Protein AF-A0A1E3XG61-F1 (afdb_monomer)

Secondary structure (DSSP, 8-state):
-HHHHHHHHHHSHHHHHHHTTSHHHHHHHHIIIIIIIHHHHHHHHHHHHHHHHTS----HHHHHHHHHHHHHHHHHHHHHHHHHHHHHHHHHHTT--HHHHHHHHHHHHHHHHHHHHHHHHHHHHHHHHHHHHHHH---HHHHTTHHHHHHHHHHHHHHHHHHHHHHHHHHHHHHHT----------------

Nearest PDB structures (foldseek):
  3zx6-assembly1_B  TM=2.237E-01  e=8.162E+00  Archaeoglobus fulgidus DSM 4304

pLDDT: mean 78.32, std 17.86, range [31.58, 95.56]

Radius of gyration: 23.5 Å; Cα contacts (8 Å, |Δi|>4): 149; chains: 1; bounding box: 44×51×56 Å

Organism: NCBI:txid1872076

Mean predicted aligned error: 12.15 Å

Structure (mmCIF, N/CA/C/O backbone):
data_AF-A0A1E3XG61-F1
#
_entry.id   AF-A0A1E3XG61-F1
#
loop_
_atom_site.group_PDB
_atom_site.id
_atom_site.type_symbol
_atom_site.label_atom_id
_atom_site.label_alt_id
_atom_site.label_comp_id
_atom_site.label_asym_id
_atom_site.label_entity_id
_atom_site.label_seq_id
_atom_site.pdbx_PDB_ins_code
_atom_site.Cartn_x
_atom_site.Cartn_y
_atom_site.Cartn_z
_atom_site.occupancy
_atom_site.B_iso_or_equiv
_atom_site.auth_seq_id
_atom_site.auth_comp_id
_atom_site.auth_asym_id
_atom_site.auth_atom_id
_atom_site.pdbx_PDB_model_num
ATOM 1 N N . MET A 1 1 ? 4.864 7.494 6.184 1.00 59.75 1 MET A N 1
ATOM 2 C CA . MET A 1 1 ? 6.273 7.904 6.422 1.00 59.75 1 MET A CA 1
ATOM 3 C C . MET A 1 1 ? 7.156 7.601 5.213 1.00 59.75 1 MET A C 1
ATOM 5 O O . MET A 1 1 ? 7.724 8.544 4.686 1.00 59.75 1 MET A O 1
ATOM 9 N N . ILE A 1 2 ? 7.207 6.359 4.699 1.00 81.50 2 ILE A N 1
ATOM 10 C CA . ILE A 1 2 ? 7.936 6.037 3.444 1.00 81.50 2 ILE A CA 1
ATOM 11 C C . ILE A 1 2 ? 7.448 6.898 2.264 1.00 81.50 2 ILE A C 1
ATOM 13 O O . ILE A 1 2 ? 8.254 7.433 1.513 1.00 81.50 2 ILE A O 1
ATOM 17 N N . THR A 1 3 ? 6.137 7.121 2.154 1.00 85.12 3 THR A N 1
ATOM 18 C CA . THR A 1 3 ? 5.528 7.999 1.138 1.00 85.12 3 THR A CA 1
ATOM 19 C C . THR A 1 3 ? 6.040 9.432 1.177 1.00 85.12 3 THR A C 1
ATOM 21 O O . THR A 1 3 ? 6.271 10.025 0.133 1.00 85.12 3 THR A O 1
ATOM 24 N N . CYS A 1 4 ? 6.264 9.989 2.366 1.00 88.50 4 CYS A N 1
ATOM 25 C CA . CYS A 1 4 ? 6.739 11.361 2.528 1.00 88.50 4 CYS A CA 1
ATOM 26 C C . CYS A 1 4 ? 8.172 11.535 2.020 1.00 88.50 4 CYS A C 1
ATOM 28 O O . CYS A 1 4 ? 8.516 12.617 1.563 1.00 88.50 4 CYS A O 1
ATOM 30 N N . PHE A 1 5 ? 8.986 10.478 2.070 1.00 88.94 5 PHE A N 1
ATOM 31 C CA . PHE A 1 5 ? 10.299 10.465 1.430 1.00 88.94 5 PHE A CA 1
ATOM 32 C C . PHE A 1 5 ? 10.181 10.190 -0.071 1.00 88.94 5 PHE A C 1
ATOM 34 O O . PHE A 1 5 ? 10.778 10.899 -0.873 1.00 88.94 5 PHE A O 1
ATOM 41 N N . GLN A 1 6 ? 9.377 9.202 -0.468 1.00 88.81 6 GLN A N 1
ATOM 42 C CA . GLN A 1 6 ? 9.222 8.801 -1.868 1.00 88.81 6 GLN A CA 1
ATOM 43 C C . GLN A 1 6 ? 8.644 9.919 -2.755 1.00 88.81 6 GLN A C 1
ATOM 45 O O . GLN A 1 6 ? 9.063 10.044 -3.899 1.00 88.81 6 GLN A O 1
ATOM 50 N N . GLY A 1 7 ? 7.727 10.747 -2.244 1.00 88.44 7 GLY A N 1
ATOM 51 C CA . GLY A 1 7 ? 7.093 11.835 -3.002 1.00 88.44 7 GLY A CA 1
ATOM 52 C C . GLY A 1 7 ? 8.096 12.860 -3.555 1.00 88.44 7 GLY A C 1
ATOM 53 O O . GLY A 1 7 ? 8.156 13.047 -4.769 1.00 88.44 7 GLY A O 1
ATOM 54 N N . PRO A 1 8 ? 8.945 13.476 -2.709 1.00 92.00 8 PRO A N 1
ATOM 55 C CA . PRO A 1 8 ? 10.035 14.336 -3.162 1.00 92.00 8 PRO A CA 1
ATOM 56 C C . PRO A 1 8 ? 10.965 13.658 -4.173 1.00 92.00 8 PRO A C 1
ATOM 58 O O . PRO A 1 8 ? 11.300 14.276 -5.181 1.00 92.00 8 PRO A O 1
ATOM 61 N N . PHE A 1 9 ? 11.320 12.382 -3.974 1.00 90.38 9 PHE A N 1
ATOM 62 C CA . PHE A 1 9 ? 12.131 11.644 -4.952 1.00 90.38 9 PHE A CA 1
ATOM 63 C C . PHE A 1 9 ? 11.440 11.534 -6.318 1.00 90.38 9 PHE A C 1
ATOM 65 O O . PHE A 1 9 ? 12.086 11.759 -7.338 1.00 90.38 9 PHE A O 1
ATOM 72 N N . GLN A 1 10 ? 10.135 11.245 -6.354 1.00 90.19 10 GLN A N 1
ATOM 73 C CA . GLN A 1 10 ? 9.363 11.191 -7.601 1.00 90.19 10 GLN A CA 1
ATOM 74 C C . GLN A 1 10 ? 9.204 12.566 -8.268 1.00 90.19 10 GLN A C 1
ATOM 76 O O . GLN A 1 10 ? 9.086 12.645 -9.483 1.00 90.19 10 GLN A O 1
ATOM 81 N N . SER A 1 11 ? 9.250 13.659 -7.505 1.00 91.00 11 SER A N 1
ATOM 82 C CA . SER A 1 11 ? 9.149 15.018 -8.058 1.00 91.00 11 SER A CA 1
ATOM 83 C C . SER A 1 11 ? 10.408 15.488 -8.803 1.00 91.00 11 SER A C 1
ATOM 85 O O . SER A 1 11 ? 10.355 16.465 -9.551 1.00 91.00 11 SER A O 1
ATOM 87 N N . LEU A 1 12 ? 11.544 14.800 -8.629 1.00 92.88 12 LEU A N 1
ATOM 88 C CA . LEU A 1 12 ? 12.784 15.134 -9.326 1.00 92.88 12 LEU A CA 1
ATOM 89 C C . LEU A 1 12 ? 12.631 14.874 -10.826 1.00 92.88 12 LEU A C 1
ATOM 91 O O . LEU A 1 12 ? 12.340 13.757 -11.244 1.00 92.88 12 LEU A O 1
ATOM 95 N N . PHE A 1 13 ? 12.917 15.885 -11.648 1.00 91.00 13 PHE A N 1
ATOM 96 C CA . PHE A 1 13 ? 12.775 15.797 -13.105 1.00 91.00 13 PHE A CA 1
ATOM 97 C C . PHE A 1 13 ? 13.570 14.636 -13.725 1.00 91.00 13 PHE A C 1
ATOM 99 O O . PHE A 1 13 ? 13.095 13.978 -14.650 1.00 91.00 13 PHE A O 1
ATOM 106 N N . SER A 1 14 ? 14.770 14.362 -13.204 1.00 91.12 14 SER A N 1
ATOM 107 C CA . SER A 1 14 ? 15.613 13.249 -13.654 1.00 91.12 14 SER A CA 1
ATOM 108 C C . SER A 1 14 ? 14.962 11.891 -13.408 1.00 91.12 14 SER A C 1
ATOM 110 O O . SER A 1 14 ? 14.988 11.039 -14.291 1.00 91.12 14 SER A O 1
ATOM 112 N N . LEU A 1 15 ? 14.354 11.703 -12.235 1.00 89.06 15 LEU A N 1
ATOM 113 C CA . LEU A 1 15 ? 13.678 10.463 -11.881 1.00 89.06 15 LEU A CA 1
ATOM 114 C C . LEU A 1 15 ? 12.361 10.339 -12.647 1.00 89.06 15 LEU A C 1
ATOM 116 O O . LEU A 1 15 ? 12.079 9.291 -13.226 1.00 89.06 15 LEU A O 1
ATOM 120 N N . GLN A 1 16 ? 11.593 11.431 -12.707 1.00 92.00 16 GLN A N 1
ATOM 121 C CA . GLN A 1 16 ? 10.280 11.460 -13.332 1.00 92.00 16 GLN A CA 1
ATOM 122 C C . GLN A 1 16 ? 10.350 11.061 -14.805 1.00 92.00 16 GLN A C 1
ATOM 124 O O . GLN A 1 16 ? 9.505 10.299 -15.245 1.00 92.00 16 GLN A O 1
ATOM 129 N N . LYS A 1 17 ? 11.395 11.433 -15.554 1.00 88.00 17 LYS A N 1
ATOM 130 C CA . LYS A 1 17 ? 11.588 10.947 -16.938 1.00 88.00 17 LYS A CA 1
ATOM 131 C C . LYS A 1 17 ? 11.515 9.424 -17.096 1.00 88.00 17 LYS A C 1
ATOM 133 O O . LYS A 1 17 ? 11.137 8.957 -18.162 1.00 88.00 17 LYS A O 1
ATOM 138 N N . VAL A 1 18 ? 11.897 8.671 -16.065 1.00 87.94 18 VAL A N 1
ATOM 139 C CA . VAL A 1 18 ? 11.952 7.203 -16.090 1.00 87.94 18 VAL A CA 1
ATOM 140 C C . VAL A 1 18 ? 10.672 6.580 -15.544 1.00 87.94 18 VAL A C 1
ATOM 142 O O . VAL A 1 18 ? 10.179 5.597 -16.084 1.00 87.94 18 VAL A O 1
ATOM 145 N N . ILE A 1 19 ? 10.141 7.132 -14.453 1.00 90.69 19 ILE A N 1
ATOM 146 C CA . ILE A 1 19 ? 9.006 6.540 -13.730 1.00 90.69 19 ILE A CA 1
ATOM 147 C C . ILE A 1 19 ? 7.647 7.105 -14.157 1.00 90.69 19 ILE A C 1
ATOM 149 O O . ILE A 1 19 ? 6.610 6.608 -13.715 1.00 90.69 19 ILE A O 1
ATOM 153 N N . HIS A 1 20 ? 7.620 8.165 -14.972 1.00 89.19 20 HIS A N 1
ATOM 154 C CA . HIS A 1 20 ? 6.367 8.751 -15.435 1.00 89.19 20 HIS A CA 1
ATOM 155 C C . HIS A 1 20 ? 5.569 7.703 -16.216 1.00 89.19 20 HIS A C 1
ATOM 157 O O . HIS A 1 20 ? 6.109 7.012 -17.073 1.00 89.19 20 HIS A O 1
ATOM 163 N N . PHE A 1 21 ? 4.275 7.590 -15.905 1.00 89.25 21 PHE A N 1
ATOM 164 C CA . PHE A 1 21 ? 3.359 6.576 -16.448 1.00 89.25 21 PHE A CA 1
ATOM 165 C C . PHE A 1 21 ? 3.678 5.113 -16.104 1.00 89.25 21 PHE A C 1
ATOM 167 O O . PHE A 1 21 ? 2.999 4.226 -16.618 1.00 89.25 21 PHE A O 1
ATOM 174 N N . SER A 1 22 ? 4.637 4.835 -15.219 1.00 93.06 22 SER A N 1
ATOM 175 C CA . SER A 1 22 ? 4.887 3.471 -14.750 1.00 93.06 22 SER A CA 1
ATOM 176 C C . SER A 1 22 ? 4.086 3.129 -13.491 1.00 93.06 22 SER A C 1
ATOM 178 O O . SER A 1 22 ? 3.592 4.000 -12.761 1.00 93.06 22 SER A O 1
ATOM 180 N N . ASP A 1 23 ? 4.001 1.834 -13.190 1.00 93.06 23 ASP A N 1
ATOM 181 C CA . ASP A 1 23 ? 3.329 1.305 -12.000 1.00 93.06 23 ASP A CA 1
ATOM 182 C C . ASP A 1 23 ? 3.935 1.803 -10.668 1.00 93.06 23 ASP A C 1
ATOM 184 O O . ASP A 1 23 ? 3.297 1.701 -9.616 1.00 93.06 23 ASP A O 1
ATOM 188 N N . TRP A 1 24 ? 5.120 2.427 -10.694 1.00 92.31 24 TRP A N 1
ATOM 189 C CA . TRP A 1 24 ? 5.779 3.006 -9.517 1.00 92.31 24 TRP A CA 1
ATOM 190 C C . TRP A 1 24 ? 4.952 4.147 -8.904 1.00 92.31 24 TRP A C 1
ATOM 192 O O . TRP A 1 24 ? 4.836 4.257 -7.678 1.00 92.31 24 TRP A O 1
ATOM 202 N N . VAL A 1 25 ? 4.332 4.983 -9.746 1.00 91.25 25 VAL A N 1
ATOM 203 C CA . VAL A 1 25 ? 3.469 6.092 -9.298 1.00 91.25 25 VAL A CA 1
ATOM 204 C C . VAL A 1 25 ? 2.197 5.545 -8.644 1.00 91.25 25 VAL A C 1
ATOM 206 O O . VAL A 1 25 ? 1.768 6.027 -7.593 1.00 91.25 25 VAL A O 1
ATOM 209 N N . VAL A 1 26 ? 1.633 4.476 -9.213 1.00 91.62 26 VAL A N 1
ATOM 210 C CA . VAL A 1 26 ? 0.465 3.789 -8.646 1.00 91.62 26 VAL A CA 1
ATOM 211 C C . VAL A 1 26 ? 0.815 3.167 -7.295 1.00 91.62 26 VAL A C 1
ATOM 213 O O . VAL A 1 26 ? 0.050 3.312 -6.337 1.00 91.62 26 VAL A O 1
ATOM 216 N N . GLY A 1 27 ? 1.981 2.523 -7.190 1.00 90.81 27 GLY A N 1
ATOM 217 C CA . GLY A 1 27 ? 2.498 1.973 -5.938 1.00 90.81 27 GLY A CA 1
ATOM 218 C C . GLY A 1 27 ? 2.601 3.033 -4.841 1.00 90.81 27 GLY A C 1
ATOM 219 O O . GLY A 1 27 ? 2.087 2.828 -3.743 1.00 90.81 27 GLY A O 1
ATOM 220 N N . HIS A 1 28 ? 3.165 4.201 -5.155 1.00 91.81 28 HIS A N 1
ATOM 221 C CA . HIS A 1 28 ? 3.281 5.319 -4.214 1.00 91.81 28 HIS A CA 1
ATOM 222 C C . HIS A 1 28 ? 1.938 5.793 -3.653 1.00 91.81 28 HIS A C 1
ATOM 224 O O . HIS A 1 28 ? 1.789 5.914 -2.433 1.00 91.81 28 HIS A O 1
ATOM 230 N N . ALA A 1 29 ? 0.942 5.995 -4.522 1.00 91.06 29 ALA A N 1
ATOM 231 C CA . ALA A 1 29 ? -0.399 6.376 -4.089 1.00 91.06 29 ALA A CA 1
ATOM 232 C C . ALA A 1 29 ? -0.989 5.341 -3.113 1.00 91.06 29 ALA A C 1
ATOM 234 O O . ALA A 1 29 ? -1.541 5.700 -2.072 1.00 91.06 29 ALA A O 1
ATOM 235 N N . HIS A 1 30 ? -0.810 4.047 -3.385 1.00 91.25 30 HIS A N 1
ATOM 236 C CA . HIS A 1 30 ? -1.341 2.992 -2.520 1.00 91.25 30 HIS A CA 1
ATOM 237 C C . HIS A 1 30 ? -0.596 2.873 -1.186 1.00 91.25 30 HIS A C 1
ATOM 239 O O . HIS A 1 30 ? -1.241 2.607 -0.174 1.00 91.25 30 HIS A O 1
ATOM 245 N N . ILE A 1 31 ? 0.715 3.133 -1.127 1.00 90.00 31 ILE A N 1
ATOM 246 C CA . ILE A 1 31 ? 1.432 3.204 0.162 1.00 90.00 31 ILE A CA 1
ATOM 247 C C . ILE A 1 31 ? 0.852 4.339 1.026 1.00 90.00 31 ILE A C 1
ATOM 249 O O . ILE A 1 31 ? 0.751 4.198 2.249 1.00 90.00 31 ILE A O 1
ATOM 253 N N . ALA A 1 32 ? 0.442 5.457 0.416 1.00 88.81 32 ALA A N 1
ATOM 254 C CA . ALA A 1 32 ? -0.168 6.561 1.152 1.00 88.81 32 ALA A CA 1
ATOM 255 C C . ALA A 1 32 ? -1.537 6.152 1.710 1.00 88.81 32 ALA A C 1
ATOM 257 O O . ALA A 1 32 ? -1.740 6.195 2.926 1.00 88.81 32 ALA A O 1
ATOM 258 N N . PHE A 1 33 ? -2.445 5.697 0.844 1.00 88.25 33 PHE A N 1
ATOM 259 C CA . PHE A 1 33 ? -3.808 5.340 1.240 1.00 88.25 33 PHE A CA 1
ATOM 260 C C . PHE A 1 33 ? -3.868 4.067 2.088 1.00 88.25 33 PHE A C 1
ATOM 262 O O . PHE A 1 33 ? -4.237 4.145 3.258 1.00 88.25 33 PHE A O 1
ATOM 269 N N . LEU A 1 34 ? -3.457 2.922 1.536 1.00 87.81 34 LEU A N 1
ATOM 270 C CA . LEU A 1 34 ? -3.558 1.623 2.210 1.00 87.81 34 LEU A CA 1
ATOM 271 C C . LEU A 1 34 ? -2.565 1.498 3.366 1.00 87.81 34 LEU A C 1
ATOM 273 O O . LEU A 1 34 ? -2.902 0.946 4.407 1.00 87.81 34 LEU A O 1
ATOM 277 N N . GLY A 1 35 ? -1.348 2.021 3.201 1.00 84.19 35 GLY A N 1
ATOM 278 C CA . GLY A 1 35 ? -0.281 1.861 4.190 1.00 84.19 35 GLY A CA 1
ATOM 279 C C . GLY A 1 35 ? -0.311 2.871 5.335 1.00 84.19 35 GLY A C 1
ATOM 280 O O . GLY A 1 35 ? 0.086 2.533 6.445 1.00 84.19 35 GLY A O 1
ATOM 281 N N . THR A 1 36 ? -0.766 4.106 5.100 1.00 86.19 36 THR A N 1
ATOM 282 C CA . THR A 1 36 ? -0.748 5.153 6.139 1.00 86.19 36 THR A CA 1
ATOM 283 C C . THR A 1 36 ? -2.155 5.509 6.604 1.00 86.19 36 THR A C 1
ATOM 285 O O . THR A 1 36 ? -2.467 5.322 7.778 1.00 86.19 36 THR A O 1
ATOM 288 N N . PHE A 1 37 ? -3.019 5.996 5.709 1.00 89.19 37 PHE A N 1
ATOM 289 C CA . PHE A 1 37 ? -4.336 6.508 6.104 1.00 89.19 37 PHE A CA 1
ATOM 290 C C . PHE A 1 37 ? -5.266 5.411 6.632 1.00 89.19 37 PHE A C 1
ATOM 292 O O . PHE A 1 37 ? -5.872 5.592 7.688 1.00 89.19 37 PHE A O 1
ATOM 299 N N . SER A 1 38 ? -5.343 4.262 5.955 1.00 89.88 38 SER A N 1
ATOM 300 C CA . SER A 1 38 ? -6.191 3.147 6.389 1.00 89.88 38 SER A CA 1
ATOM 301 C C . SER A 1 38 ? -5.788 2.624 7.769 1.00 89.88 38 SER A C 1
ATOM 303 O O . SER A 1 38 ? -6.645 2.498 8.640 1.00 89.88 38 SER A O 1
ATOM 305 N N . PHE A 1 39 ? -4.493 2.403 8.019 1.00 90.62 39 PHE A N 1
ATOM 306 C CA . PHE A 1 39 ? -4.014 1.965 9.336 1.00 90.62 39 PHE A CA 1
ATOM 307 C C . PHE A 1 39 ? -4.323 2.978 10.438 1.00 90.62 39 PHE A C 1
ATOM 309 O O . PHE A 1 39 ? -4.725 2.583 11.531 1.00 90.62 39 PHE A O 1
ATOM 316 N N . TRP A 1 40 ? -4.183 4.275 10.155 1.00 90.12 40 TRP A N 1
ATOM 317 C CA . TRP A 1 40 ? -4.487 5.325 11.127 1.00 90.12 40 TRP A CA 1
ATOM 318 C C . TRP A 1 40 ? -5.976 5.358 11.484 1.00 90.12 40 TRP A C 1
ATOM 320 O O . TRP A 1 40 ? -6.334 5.403 12.660 1.00 90.12 40 TRP A O 1
ATOM 330 N N . MET A 1 41 ? -6.845 5.265 10.474 1.00 89.75 41 MET A N 1
ATOM 331 C CA . MET A 1 41 ? -8.296 5.217 10.668 1.00 89.75 41 MET A CA 1
ATOM 332 C C . MET A 1 41 ? -8.725 3.978 11.452 1.00 89.75 41 MET A C 1
ATOM 334 O O . MET A 1 41 ? -9.518 4.084 12.386 1.00 89.75 41 MET A O 1
ATOM 338 N N . ILE A 1 42 ? -8.176 2.811 11.118 1.00 89.06 42 ILE A N 1
ATOM 339 C CA . ILE A 1 42 ? -8.513 1.564 11.806 1.00 89.06 42 ILE A CA 1
ATOM 340 C C . ILE A 1 42 ? -8.005 1.588 13.256 1.00 89.06 42 ILE A C 1
ATOM 342 O O . ILE A 1 42 ? -8.747 1.226 14.169 1.00 89.06 42 ILE A O 1
ATOM 346 N N . ALA A 1 43 ? -6.794 2.094 13.507 1.00 88.06 43 ALA A N 1
ATOM 347 C CA . ALA A 1 43 ? -6.276 2.271 14.864 1.00 88.06 43 ALA A CA 1
ATOM 348 C C . ALA A 1 43 ? -7.139 3.238 15.696 1.00 88.06 43 ALA A C 1
ATOM 350 O O . ALA A 1 43 ? -7.439 2.959 16.859 1.00 88.06 43 ALA A O 1
ATOM 351 N N . ALA A 1 44 ? -7.586 4.348 15.098 1.00 88.56 44 ALA A N 1
ATOM 352 C CA . ALA A 1 44 ? -8.497 5.284 15.750 1.00 88.56 44 ALA A CA 1
ATOM 353 C C . ALA A 1 44 ? -9.840 4.622 16.095 1.00 88.56 44 ALA A C 1
ATOM 355 O O . ALA A 1 44 ? -10.344 4.808 17.204 1.00 88.56 44 ALA A O 1
ATOM 356 N N . LEU A 1 45 ? -10.391 3.801 15.195 1.00 85.19 45 LEU A N 1
ATOM 357 C CA . LEU A 1 45 ? -11.620 3.045 15.446 1.00 85.19 45 LEU A CA 1
ATOM 358 C C . LEU A 1 45 ? -11.448 2.057 16.604 1.00 85.19 45 LEU A C 1
ATOM 360 O O . LEU A 1 45 ? -12.241 2.101 17.545 1.00 85.19 45 LEU A O 1
ATOM 364 N N . TYR A 1 46 ? -10.377 1.257 16.606 1.00 82.69 46 TYR A N 1
ATOM 365 C CA . TYR A 1 46 ? -10.069 0.345 17.716 1.00 82.69 46 TYR A CA 1
ATOM 366 C C . TYR A 1 46 ? -9.875 1.071 19.057 1.00 82.69 46 TYR A C 1
ATOM 368 O O . TYR A 1 46 ? -10.157 0.503 20.111 1.00 82.69 46 TYR A O 1
ATOM 376 N N . TYR A 1 47 ? -9.428 2.330 19.050 1.00 82.94 47 TYR A N 1
ATOM 377 C CA . TYR A 1 47 ? -9.275 3.134 20.265 1.00 82.94 47 TYR A CA 1
ATOM 378 C C . TYR A 1 47 ? -10.588 3.771 20.751 1.00 82.94 47 TYR A C 1
ATOM 380 O O . TYR A 1 47 ? -10.843 3.825 21.962 1.00 82.94 47 TYR A O 1
ATOM 388 N N . VAL A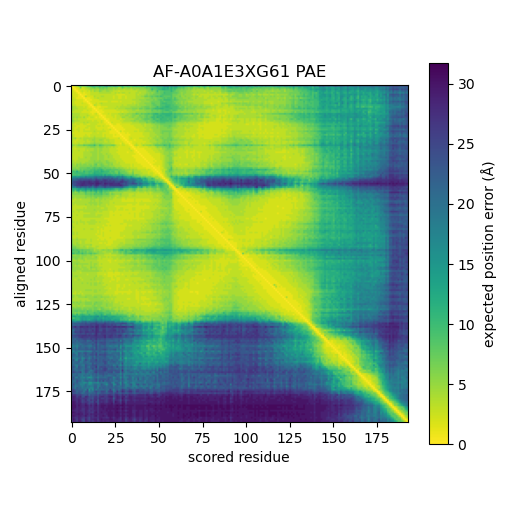 1 48 ? -11.407 4.291 19.834 1.00 81.56 48 VAL A N 1
ATOM 389 C CA . VAL A 1 48 ? -12.616 5.071 20.150 1.00 81.56 48 VAL A CA 1
ATOM 390 C C . VAL A 1 48 ? -13.810 4.171 20.465 1.00 81.56 48 VAL A C 1
ATOM 392 O O . VAL A 1 48 ? -14.506 4.403 21.455 1.00 81.56 48 VAL A O 1
ATOM 395 N N . LEU A 1 49 ? -14.023 3.115 19.680 1.00 77.94 49 LEU A N 1
ATOM 396 C CA . LEU A 1 49 ? -15.174 2.221 19.829 1.00 77.94 49 LEU A CA 1
ATOM 397 C C . LEU A 1 49 ? -15.338 1.599 21.231 1.00 77.94 49 LEU A C 1
ATOM 399 O O . LEU A 1 49 ? -16.447 1.668 21.764 1.00 77.94 49 LEU A O 1
ATOM 403 N N . PRO A 1 50 ? -14.297 1.070 21.907 1.00 72.81 50 PRO A N 1
ATOM 404 C CA . PRO A 1 50 ? -14.477 0.472 23.229 1.00 72.81 50 PRO A CA 1
ATOM 405 C C . PRO A 1 50 ? -14.793 1.527 24.300 1.00 72.81 50 PRO A C 1
ATOM 407 O O . PRO A 1 50 ? -15.507 1.243 25.260 1.00 72.81 50 PRO A O 1
ATOM 410 N N . ARG A 1 51 ? -14.330 2.773 24.115 1.00 75.25 51 ARG A N 1
ATOM 411 C CA . ARG A 1 51 ? -14.645 3.900 25.011 1.00 75.25 51 ARG A CA 1
ATOM 412 C C . ARG A 1 51 ? -16.086 4.375 24.860 1.00 75.25 51 ARG A C 1
ATOM 414 O O . ARG A 1 51 ? -16.684 4.803 25.840 1.00 75.25 51 ARG A O 1
ATOM 421 N N . MET A 1 52 ? -16.648 4.295 23.656 1.00 69.69 52 MET A N 1
ATOM 422 C CA . MET A 1 52 ? -18.047 4.660 23.407 1.00 69.69 52 MET A CA 1
ATOM 423 C C . MET A 1 52 ? -19.027 3.577 23.874 1.00 69.69 52 MET A C 1
ATOM 425 O O . MET A 1 52 ? -20.094 3.900 24.399 1.00 69.69 52 MET A O 1
ATOM 429 N N . SER A 1 53 ? -18.658 2.305 23.713 1.00 65.94 53 SER A N 1
ATOM 430 C CA . SER A 1 53 ? -19.503 1.155 24.065 1.00 65.94 53 SER A CA 1
ATOM 431 C C . SER A 1 53 ? -19.361 0.695 25.524 1.00 65.94 53 SER A C 1
ATOM 433 O O . SER A 1 53 ? -20.079 -0.211 25.940 1.00 65.94 53 SER A O 1
ATOM 435 N N . ASN A 1 54 ? -18.461 1.308 26.308 1.00 63.34 54 ASN A N 1
ATOM 436 C CA . ASN A 1 54 ? -18.195 1.019 27.727 1.00 63.34 54 ASN A CA 1
ATOM 437 C C . ASN A 1 54 ? -17.956 -0.479 28.043 1.00 63.34 54 ASN A C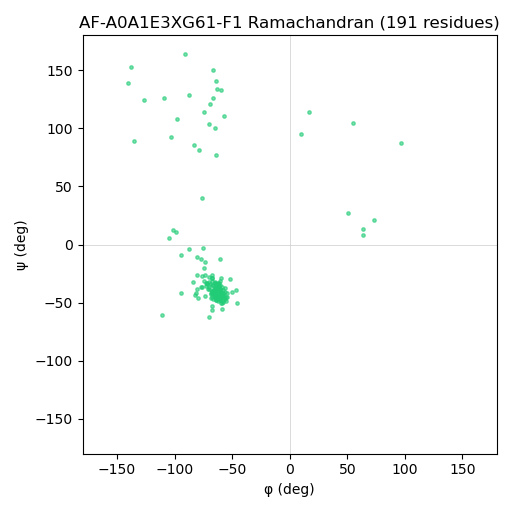 1
ATOM 439 O O . ASN A 1 54 ? -18.207 -0.949 29.153 1.00 63.34 54 ASN A O 1
ATOM 443 N N . ARG A 1 55 ? -17.464 -1.239 27.054 1.00 63.22 55 ARG A N 1
ATOM 444 C CA . ARG A 1 55 ? -17.068 -2.649 27.162 1.00 63.22 55 ARG A CA 1
ATOM 445 C C . ARG A 1 55 ? -15.763 -2.895 26.405 1.00 63.22 55 ARG A C 1
ATOM 447 O O . ARG A 1 55 ? -15.455 -2.232 25.417 1.00 63.22 55 ARG A O 1
ATOM 454 N N . THR A 1 56 ? -15.013 -3.895 26.854 1.00 59.38 56 THR A N 1
ATOM 455 C CA . THR A 1 56 ? -13.828 -4.438 26.177 1.00 59.38 56 THR A CA 1
ATOM 456 C C . THR A 1 56 ? -14.282 -5.451 25.124 1.00 59.38 56 THR A C 1
ATOM 458 O O . THR A 1 56 ? -14.424 -6.632 25.423 1.00 59.38 56 THR A O 1
ATOM 461 N N . VAL A 1 57 ? -14.618 -4.985 23.919 1.00 54.25 57 VAL A N 1
ATOM 462 C CA . VAL A 1 57 ? -15.409 -5.775 22.950 1.00 54.25 57 VAL A CA 1
ATOM 463 C C . VAL A 1 57 ? -14.583 -6.487 21.868 1.00 54.25 57 VAL A C 1
ATOM 465 O O . VAL A 1 57 ? -15.154 -6.995 20.914 1.00 54.25 57 VAL A O 1
ATOM 468 N N . TYR A 1 58 ? -13.254 -6.541 21.981 1.00 61.06 58 TYR A N 1
ATOM 469 C CA . TYR A 1 58 ? -12.417 -7.089 20.909 1.00 61.06 58 TYR A CA 1
ATOM 470 C C . TYR A 1 58 ? -11.794 -8.427 21.268 1.00 61.06 58 TYR A C 1
ATOM 472 O O . TYR A 1 58 ? -11.075 -8.546 22.265 1.00 61.06 58 TYR A O 1
ATOM 480 N N . THR A 1 59 ? -12.010 -9.421 20.403 1.00 67.44 59 THR A N 1
ATOM 481 C CA . THR A 1 59 ? -11.217 -10.649 20.435 1.00 67.44 59 THR A CA 1
ATOM 482 C C . THR A 1 59 ? -9.820 -10.281 19.959 1.00 67.44 59 THR A C 1
ATOM 484 O O . THR A 1 59 ? -9.597 -10.086 18.766 1.00 67.44 59 THR A O 1
ATOM 487 N N . ARG A 1 60 ? -8.873 -10.173 20.897 1.00 76.62 60 ARG A N 1
ATOM 488 C CA . ARG A 1 60 ? -7.482 -9.769 20.628 1.00 76.62 60 ARG A CA 1
ATOM 489 C C . ARG A 1 60 ? -6.875 -10.505 19.426 1.00 76.62 60 ARG A C 1
ATOM 491 O O . ARG A 1 60 ? -6.237 -9.880 18.588 1.00 76.62 60 ARG A O 1
ATOM 498 N N . ASN A 1 61 ? -7.182 -11.793 19.288 1.00 82.75 61 ASN A N 1
ATOM 499 C CA . ASN A 1 61 ? -6.702 -12.621 18.186 1.00 82.75 61 ASN A CA 1
ATOM 500 C C . ASN A 1 61 ? -7.215 -12.144 16.813 1.00 82.75 61 ASN A C 1
ATOM 502 O O . ASN A 1 61 ? -6.441 -12.121 15.864 1.00 82.75 61 ASN A O 1
ATOM 506 N N . LEU A 1 62 ? -8.486 -11.738 16.677 1.00 83.62 62 LEU A N 1
ATOM 507 C CA . LEU A 1 62 ? -9.030 -11.255 15.395 1.00 83.62 62 LEU A CA 1
ATOM 508 C C . LEU A 1 62 ? -8.405 -9.922 14.981 1.00 83.62 62 LEU A C 1
ATOM 510 O O . LEU A 1 62 ? -8.074 -9.738 13.810 1.00 83.62 62 LEU A O 1
ATOM 514 N N . ALA A 1 63 ? -8.204 -9.019 15.942 1.00 84.75 63 ALA A N 1
ATOM 515 C CA . ALA A 1 63 ? -7.548 -7.740 15.692 1.00 84.75 63 ALA A CA 1
ATOM 516 C C . ALA A 1 63 ? -6.087 -7.931 15.241 1.00 84.75 63 ALA A C 1
ATOM 518 O O . ALA A 1 63 ? -5.638 -7.266 14.303 1.00 84.75 63 ALA A O 1
ATOM 519 N N . GLU A 1 64 ? -5.366 -8.874 15.860 1.00 89.00 64 GLU A N 1
ATOM 520 C CA . GLU A 1 64 ? -4.008 -9.256 15.457 1.00 89.00 64 GLU A CA 1
ATOM 521 C C . GLU A 1 64 ? -3.993 -9.870 14.045 1.00 89.00 64 GLU A C 1
ATOM 523 O O . GLU A 1 64 ? -3.186 -9.457 13.210 1.00 89.00 64 GLU A O 1
ATOM 528 N N . TRP A 1 65 ? -4.928 -10.772 13.721 1.00 90.50 65 TRP A N 1
ATOM 529 C CA . TRP A 1 65 ? -5.067 -11.332 12.368 1.00 90.50 65 TRP A CA 1
ATOM 530 C C . TRP A 1 65 ? -5.362 -10.267 11.312 1.00 90.50 65 TRP A C 1
ATOM 532 O O . TRP A 1 65 ? -4.714 -10.249 10.264 1.00 90.50 65 TRP A O 1
ATOM 542 N N . HIS A 1 66 ? -6.296 -9.354 11.586 1.00 91.50 66 HIS A N 1
ATOM 543 C CA . HIS A 1 66 ? -6.583 -8.226 10.704 1.00 91.50 66 HIS A CA 1
ATOM 544 C C . HIS A 1 66 ? -5.324 -7.379 10.462 1.00 91.50 66 HIS A C 1
ATOM 546 O O . HIS A 1 66 ? -5.029 -7.033 9.316 1.00 91.50 66 HIS A O 1
ATOM 552 N N . PHE A 1 67 ? -4.569 -7.062 11.520 1.00 91.19 67 PHE A N 1
ATOM 553 C CA . PHE A 1 67 ? -3.345 -6.277 11.396 1.00 91.19 67 PHE A CA 1
ATOM 554 C C . PHE A 1 67 ? -2.323 -6.971 10.491 1.00 91.19 67 PHE A C 1
ATOM 556 O O . PHE A 1 67 ? -1.840 -6.355 9.540 1.00 91.19 67 PHE A O 1
ATOM 563 N N . TRP A 1 68 ? -2.035 -8.252 10.734 1.00 93.75 68 TRP A N 1
ATOM 564 C CA . TRP A 1 68 ? -1.031 -8.989 9.967 1.00 93.75 68 TRP A CA 1
ATOM 565 C C . TRP A 1 68 ? -1.435 -9.218 8.510 1.00 93.75 68 TRP A C 1
ATOM 567 O O . TRP A 1 68 ? -0.598 -9.042 7.625 1.00 93.75 68 TRP A O 1
ATOM 577 N N . LEU A 1 69 ? -2.704 -9.540 8.239 1.00 93.19 69 LEU A N 1
ATOM 578 C CA . LEU A 1 69 ? -3.207 -9.709 6.871 1.00 93.19 69 LEU A CA 1
ATOM 579 C C . LEU A 1 69 ? -3.136 -8.402 6.079 1.00 93.19 69 LEU A C 1
ATOM 581 O O . LEU A 1 69 ? -2.605 -8.377 4.966 1.00 93.19 69 LEU A O 1
ATOM 585 N N . THR A 1 70 ? -3.607 -7.302 6.670 1.00 93.19 70 THR A N 1
ATOM 586 C CA . THR A 1 70 ? -3.566 -5.983 6.029 1.00 93.19 70 THR A CA 1
ATOM 587 C C . THR A 1 70 ? -2.122 -5.507 5.844 1.00 93.19 70 THR A C 1
ATOM 589 O O . THR A 1 70 ? -1.793 -4.950 4.795 1.00 93.19 70 THR A O 1
ATOM 592 N N . PHE A 1 71 ? -1.232 -5.756 6.811 1.00 93.19 71 PHE A N 1
ATOM 593 C CA . PHE A 1 71 ? 0.183 -5.378 6.733 1.00 93.19 71 PHE A CA 1
ATOM 594 C C . PHE A 1 71 ? 0.936 -6.169 5.661 1.00 93.19 71 PHE A C 1
ATOM 596 O O . PHE A 1 71 ? 1.533 -5.568 4.765 1.00 93.19 71 PHE A O 1
ATOM 603 N N . ALA A 1 72 ? 0.853 -7.501 5.691 1.00 94.38 72 ALA A N 1
ATOM 604 C CA . ALA A 1 72 ? 1.503 -8.361 4.706 1.00 94.38 72 ALA A CA 1
ATOM 605 C C . ALA A 1 72 ? 0.957 -8.113 3.291 1.00 94.38 72 ALA A C 1
ATOM 607 O O . ALA A 1 72 ? 1.734 -7.959 2.347 1.00 94.38 72 ALA A O 1
ATOM 608 N N . GLY A 1 73 ? -0.367 -7.989 3.144 1.00 93.94 73 GLY A N 1
ATOM 609 C CA . GLY A 1 73 ? -1.001 -7.678 1.864 1.00 93.94 73 GLY A CA 1
ATOM 610 C C . GLY A 1 73 ? -0.551 -6.332 1.296 1.00 93.94 73 GLY A C 1
ATOM 611 O O . GLY A 1 73 ? -0.179 -6.248 0.124 1.00 93.94 73 GLY A O 1
ATOM 612 N N . THR A 1 74 ? -0.485 -5.292 2.134 1.00 93.06 74 THR A N 1
ATOM 613 C CA . THR A 1 74 ? -0.009 -3.963 1.714 1.00 93.06 74 THR A CA 1
ATOM 614 C C . THR A 1 74 ? 1.466 -3.996 1.307 1.00 93.06 74 THR A C 1
ATOM 616 O O . THR A 1 74 ? 1.837 -3.392 0.297 1.00 93.06 74 THR A O 1
ATOM 619 N N . LEU A 1 75 ? 2.317 -4.730 2.030 1.00 93.19 75 LEU A N 1
ATOM 620 C CA . LEU A 1 75 ? 3.731 -4.878 1.671 1.00 93.19 75 LEU A CA 1
ATOM 621 C C . LEU A 1 75 ? 3.912 -5.561 0.311 1.00 93.19 75 LEU A C 1
ATOM 623 O O . LEU A 1 75 ? 4.669 -5.065 -0.525 1.00 93.19 75 LEU A O 1
ATOM 627 N N . ILE A 1 76 ? 3.188 -6.650 0.045 1.00 93.94 76 ILE A N 1
ATOM 628 C CA . ILE A 1 76 ? 3.250 -7.362 -1.243 1.00 93.94 76 ILE A CA 1
ATOM 629 C C . ILE A 1 76 ? 2.725 -6.474 -2.381 1.00 93.94 76 ILE A C 1
ATOM 631 O O . ILE A 1 76 ? 3.347 -6.361 -3.440 1.00 93.94 76 ILE A O 1
ATOM 635 N N . TYR A 1 77 ? 1.602 -5.791 -2.158 1.00 93.56 77 TYR A N 1
ATOM 636 C CA . TYR A 1 77 ? 0.990 -4.914 -3.156 1.00 93.56 77 TYR A CA 1
ATOM 637 C C . TYR A 1 77 ? 1.922 -3.769 -3.569 1.00 93.56 77 TYR A C 1
ATOM 639 O O . TYR A 1 77 ? 2.063 -3.439 -4.744 1.00 93.56 77 TYR A O 1
ATOM 647 N N . THR A 1 78 ? 2.571 -3.148 -2.589 1.00 92.25 78 THR A N 1
ATOM 648 C CA . THR A 1 78 ? 3.388 -1.954 -2.818 1.00 92.25 78 THR A CA 1
ATOM 649 C C . THR A 1 78 ? 4.774 -2.303 -3.353 1.00 92.25 78 THR A C 1
ATOM 651 O O . THR A 1 78 ? 5.251 -1.634 -4.271 1.00 92.25 78 THR A O 1
ATOM 654 N N . SER A 1 79 ? 5.388 -3.387 -2.869 1.00 92.25 79 SER A N 1
ATOM 655 C CA . SER A 1 79 ? 6.663 -3.890 -3.400 1.00 92.25 79 SER A CA 1
ATOM 656 C C . SER A 1 79 ? 6.546 -4.371 -4.851 1.00 92.25 79 SER A C 1
ATOM 658 O O . SER A 1 79 ? 7.390 -4.010 -5.670 1.00 92.25 79 SER A O 1
ATOM 660 N N . SER A 1 80 ? 5.479 -5.100 -5.205 1.00 94.62 80 SER A N 1
ATOM 661 C CA . SER A 1 80 ? 5.261 -5.581 -6.581 1.00 94.62 80 SER A CA 1
ATOM 662 C C . SER A 1 80 ? 5.103 -4.444 -7.593 1.00 94.62 80 SER A C 1
ATOM 664 O O . SER A 1 80 ? 5.731 -4.488 -8.648 1.00 94.62 80 SER A O 1
ATOM 666 N N . LEU A 1 81 ? 4.338 -3.398 -7.267 1.00 92.94 81 LEU A N 1
ATOM 667 C CA . LEU A 1 81 ? 4.163 -2.227 -8.140 1.00 92.94 81 LEU A CA 1
ATOM 668 C C . LEU A 1 81 ? 5.417 -1.366 -8.252 1.00 92.94 81 LEU A C 1
ATOM 670 O O . LEU A 1 81 ? 5.729 -0.853 -9.324 1.00 92.94 81 LEU A O 1
ATOM 674 N N . THR A 1 82 ? 6.155 -1.236 -7.153 1.00 92.62 82 THR A N 1
ATOM 675 C CA . THR A 1 82 ? 7.442 -0.538 -7.144 1.00 92.62 82 THR A CA 1
ATOM 676 C C . THR A 1 82 ? 8.435 -1.266 -8.060 1.00 92.62 82 THR A C 1
ATOM 678 O O . THR A 1 82 ? 9.044 -0.648 -8.927 1.00 92.62 82 THR A O 1
ATOM 681 N N . ALA A 1 83 ? 8.535 -2.595 -7.966 1.00 92.75 83 ALA A N 1
ATOM 682 C CA . ALA A 1 83 ? 9.381 -3.380 -8.865 1.00 92.75 83 ALA A CA 1
ATOM 683 C C . ALA A 1 83 ? 8.916 -3.301 -10.333 1.00 92.75 83 ALA A C 1
ATOM 685 O O . ALA A 1 83 ? 9.732 -3.036 -11.217 1.00 92.75 83 ALA A O 1
ATOM 686 N N . ALA A 1 84 ? 7.612 -3.459 -10.590 1.00 93.44 84 ALA A N 1
ATOM 687 C CA . ALA A 1 84 ? 7.035 -3.365 -11.933 1.00 93.44 84 ALA A CA 1
ATOM 688 C C . ALA A 1 84 ? 7.330 -2.013 -12.589 1.00 93.44 84 ALA A C 1
ATOM 690 O O . ALA A 1 84 ? 7.751 -1.959 -13.743 1.00 93.44 84 ALA A O 1
ATOM 691 N N . GLY A 1 85 ? 7.173 -0.924 -11.836 1.00 92.19 85 GLY A N 1
ATOM 692 C CA . GLY A 1 85 ? 7.387 0.421 -12.343 1.00 92.19 85 GLY A CA 1
ATOM 693 C C . GLY A 1 85 ? 8.841 0.739 -12.696 1.00 92.19 85 GLY A C 1
ATOM 694 O O . GLY A 1 85 ? 9.070 1.493 -13.642 1.00 92.19 85 GLY A O 1
ATOM 695 N N . LEU A 1 86 ? 9.822 0.154 -11.993 1.00 92.19 86 LEU A N 1
ATOM 696 C CA . LEU A 1 86 ? 11.237 0.267 -12.386 1.00 92.19 86 LEU A CA 1
ATOM 697 C C . LEU A 1 86 ? 11.523 -0.481 -13.682 1.00 92.19 86 LEU A C 1
ATOM 699 O O . LEU A 1 86 ? 12.189 0.053 -14.566 1.00 92.19 86 LEU A O 1
ATOM 703 N N . VAL A 1 87 ? 11.017 -1.712 -13.790 1.00 93.12 87 VAL A N 1
ATOM 704 C CA . VAL A 1 87 ? 11.227 -2.556 -14.971 1.00 93.12 87 VAL A CA 1
ATOM 705 C C . VAL A 1 87 ? 10.583 -1.914 -16.200 1.00 93.12 87 VAL A C 1
ATOM 707 O O . VAL A 1 87 ? 11.235 -1.797 -17.233 1.00 93.12 87 VAL A O 1
ATOM 710 N N . GLN A 1 88 ? 9.348 -1.422 -16.077 1.00 92.50 88 GLN A N 1
ATOM 711 C CA . GLN A 1 88 ? 8.657 -0.684 -17.140 1.00 92.50 88 GLN A CA 1
ATOM 712 C C . GLN A 1 88 ? 9.440 0.555 -17.580 1.00 92.50 88 GLN A C 1
ATOM 714 O O . GLN A 1 88 ? 9.693 0.722 -18.771 1.00 92.50 88 GLN A O 1
ATOM 719 N N . GLY A 1 89 ? 9.881 1.382 -16.624 1.00 91.12 89 GLY A N 1
ATOM 720 C CA . GLY A 1 89 ? 10.656 2.587 -16.920 1.00 91.12 89 GLY A CA 1
ATOM 721 C C . GLY A 1 89 ? 11.953 2.282 -17.671 1.00 91.12 89 GLY A C 1
ATOM 722 O O . GLY A 1 89 ? 12.256 2.922 -18.675 1.00 91.12 89 GLY A O 1
ATOM 723 N N . TYR A 1 90 ? 12.693 1.256 -17.243 1.00 91.62 90 TYR A N 1
ATOM 724 C CA . TYR A 1 90 ? 13.937 0.854 -17.903 1.00 91.62 90 TYR A CA 1
ATOM 725 C C . TYR A 1 90 ? 13.709 0.294 -19.316 1.00 91.62 90 TYR A C 1
ATOM 727 O O . TYR A 1 90 ? 14.430 0.647 -20.249 1.00 91.62 90 TYR A O 1
ATOM 735 N N . LEU A 1 91 ? 12.685 -0.542 -19.500 1.00 93.00 91 LEU A N 1
ATOM 736 C CA . LEU A 1 91 ? 12.363 -1.127 -20.803 1.00 93.00 91 LEU A CA 1
ATOM 737 C C . LEU A 1 91 ? 11.897 -0.076 -21.822 1.00 93.00 91 LEU A C 1
ATOM 739 O O . LEU A 1 91 ? 12.222 -0.188 -23.009 1.00 93.00 91 LEU A O 1
ATOM 743 N N . TRP A 1 92 ? 11.178 0.958 -21.378 1.00 91.75 92 TRP A N 1
ATOM 744 C CA . TRP A 1 92 ? 10.799 2.078 -22.243 1.00 91.75 92 TRP A CA 1
ATOM 745 C C . TRP A 1 92 ? 11.992 2.951 -22.625 1.00 91.75 92 TRP A C 1
ATOM 747 O O . TRP A 1 92 ? 12.093 3.349 -23.784 1.00 91.75 92 TRP A O 1
ATOM 757 N N . LEU A 1 93 ? 12.937 3.185 -21.709 1.00 90.25 93 LEU A N 1
ATOM 758 C CA . LEU A 1 93 ? 14.192 3.871 -22.040 1.00 90.25 93 LEU A CA 1
ATOM 759 C C . LEU A 1 93 ? 15.025 3.100 -23.072 1.00 90.25 93 LEU A C 1
ATOM 761 O O . LEU A 1 93 ? 15.688 3.714 -23.902 1.00 90.25 93 LEU A O 1
ATOM 765 N N . ALA A 1 94 ? 14.969 1.767 -23.042 1.00 90.94 94 ALA A N 1
ATOM 766 C CA . ALA A 1 94 ? 15.631 0.906 -24.019 1.00 90.94 94 ALA A CA 1
ATOM 767 C C . ALA A 1 94 ? 14.920 0.855 -25.391 1.00 90.94 94 ALA A C 1
ATOM 769 O O . ALA A 1 94 ? 15.417 0.199 -26.304 1.00 90.94 94 ALA A O 1
ATOM 770 N N . GLY A 1 95 ? 13.767 1.518 -25.555 1.00 91.44 95 GLY A N 1
A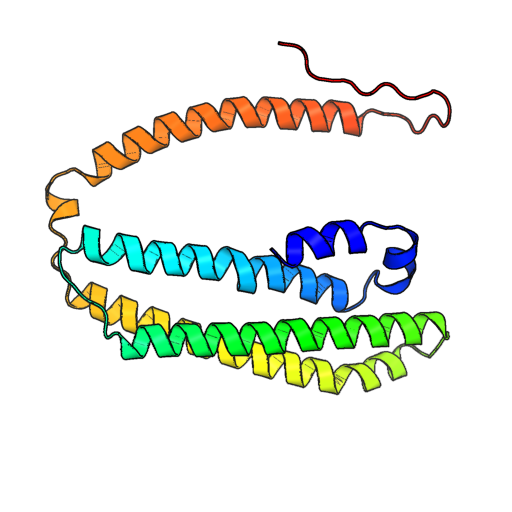TOM 771 C CA . GLY A 1 95 ? 13.027 1.558 -26.821 1.00 91.44 95 GLY A CA 1
ATOM 772 C C . GLY A 1 95 ? 12.315 0.251 -27.183 1.00 91.44 95 GLY A C 1
ATOM 773 O O . GLY A 1 95 ? 12.023 0.011 -28.353 1.00 91.44 95 GLY A O 1
ATOM 774 N N . THR A 1 96 ? 12.045 -0.614 -26.200 1.00 91.25 96 THR A N 1
ATOM 775 C CA . THR A 1 96 ? 11.334 -1.880 -26.438 1.00 91.25 96 THR A CA 1
ATOM 776 C C . THR A 1 96 ? 9.881 -1.651 -26.860 1.00 91.25 96 THR A C 1
ATOM 778 O O . THR A 1 96 ? 9.238 -0.670 -26.478 1.00 91.25 96 THR A O 1
ATOM 781 N N . ILE A 1 97 ? 9.338 -2.579 -27.654 1.00 93.69 97 ILE A N 1
ATOM 782 C CA . ILE A 1 97 ? 7.945 -2.518 -28.103 1.00 93.69 97 ILE A CA 1
ATOM 783 C C . ILE A 1 97 ? 7.023 -2.607 -26.883 1.00 93.69 97 ILE A C 1
ATOM 785 O O . ILE A 1 97 ? 7.169 -3.487 -26.033 1.00 93.69 97 ILE A O 1
ATOM 789 N N . PHE A 1 98 ? 6.015 -1.734 -26.830 1.00 90.00 98 PHE A N 1
ATOM 790 C CA . PHE A 1 98 ? 5.062 -1.648 -25.719 1.00 90.00 98 PHE A CA 1
ATOM 791 C C . PHE A 1 98 ? 4.453 -3.006 -25.327 1.00 90.00 98 PHE A C 1
ATOM 793 O O . PHE A 1 98 ? 4.331 -3.324 -24.144 1.00 90.00 98 PHE A O 1
ATOM 800 N N . MET A 1 99 ? 4.119 -3.840 -26.316 1.00 93.69 99 MET A N 1
ATOM 801 C CA . MET A 1 99 ? 3.536 -5.164 -26.084 1.00 93.69 99 MET A CA 1
ATOM 802 C C . MET A 1 99 ? 4.449 -6.104 -25.292 1.00 93.69 99 MET A C 1
ATOM 804 O O . MET A 1 99 ? 3.946 -6.904 -24.501 1.00 93.69 99 MET A O 1
ATOM 808 N N . ASP A 1 100 ? 5.767 -6.008 -25.458 1.00 92.69 100 ASP A N 1
ATOM 809 C CA . ASP A 1 100 ? 6.710 -6.845 -24.716 1.00 92.69 100 ASP A CA 1
ATOM 810 C C . ASP A 1 100 ? 6.873 -6.358 -23.276 1.00 92.69 100 ASP A C 1
ATOM 812 O O . ASP A 1 100 ? 6.881 -7.172 -22.351 1.00 92.69 100 ASP A O 1
ATOM 816 N N . VAL A 1 101 ? 6.845 -5.040 -23.053 1.00 92.38 101 VAL A N 1
ATOM 817 C CA . VAL A 1 101 ? 6.808 -4.460 -21.700 1.00 92.38 101 VAL A CA 1
ATOM 818 C C . VAL A 1 101 ? 5.569 -4.921 -20.930 1.00 92.38 101 VAL A C 1
ATOM 820 O O . VAL A 1 101 ? 5.661 -5.316 -19.763 1.00 92.38 101 VAL A O 1
ATOM 823 N N . VAL A 1 102 ? 4.407 -4.941 -21.590 1.00 92.62 102 VAL A N 1
ATOM 824 C CA . VAL A 1 102 ? 3.160 -5.460 -21.004 1.00 92.62 102 VAL A CA 1
ATOM 825 C C . VAL A 1 102 ? 3.297 -6.938 -20.644 1.00 92.62 102 VAL A C 1
ATOM 827 O O . VAL A 1 102 ? 2.896 -7.336 -19.550 1.00 92.62 102 VAL A O 1
ATOM 830 N N . ARG A 1 103 ? 3.884 -7.765 -21.520 1.00 93.00 103 ARG A N 1
ATOM 831 C CA . ARG A 1 103 ? 4.095 -9.200 -21.249 1.00 93.00 103 ARG A CA 1
ATOM 832 C C . ARG A 1 103 ? 4.987 -9.424 -20.028 1.00 93.00 103 ARG A C 1
ATOM 834 O O . ARG A 1 103 ? 4.626 -10.243 -19.186 1.00 93.00 103 ARG A O 1
ATOM 841 N N . VAL A 1 104 ? 6.079 -8.668 -19.904 1.00 93.31 104 VAL A N 1
ATOM 842 C CA . VAL A 1 104 ? 6.990 -8.724 -18.745 1.00 93.31 104 VAL A CA 1
ATOM 843 C C . VAL A 1 104 ? 6.323 -8.209 -17.461 1.00 93.31 104 VAL A C 1
ATOM 845 O O . VAL A 1 104 ? 6.628 -8.693 -16.374 1.00 93.31 104 VAL A O 1
ATOM 848 N N . SER A 1 105 ? 5.365 -7.285 -17.568 1.00 92.50 105 SER A N 1
ATOM 849 C CA . SER A 1 105 ? 4.659 -6.709 -16.411 1.00 92.50 105 SER A CA 1
ATOM 850 C C . SER A 1 105 ? 3.599 -7.639 -15.799 1.00 92.50 105 SER A C 1
ATOM 852 O O . SER A 1 105 ? 3.332 -7.562 -14.599 1.00 92.50 105 SER A O 1
ATOM 854 N N . LYS A 1 106 ? 3.015 -8.556 -16.585 1.00 93.12 106 LYS A N 1
ATOM 855 C CA . LYS A 1 106 ? 1.952 -9.484 -16.142 1.00 93.12 106 LYS A CA 1
ATOM 856 C C . LYS A 1 106 ? 2.201 -10.185 -14.794 1.00 93.12 106 LYS A C 1
ATOM 858 O O . LYS A 1 106 ? 1.293 -10.142 -13.963 1.00 93.12 106 LYS A O 1
ATOM 863 N N . PRO A 1 107 ? 3.359 -10.826 -14.529 1.00 93.56 107 PRO A N 1
ATOM 864 C CA . PRO A 1 107 ? 3.585 -11.509 -13.252 1.00 93.56 107 PRO A CA 1
ATOM 865 C C . PRO A 1 107 ? 3.507 -10.562 -12.046 1.00 93.56 107 PRO A C 1
ATOM 867 O O . PRO A 1 107 ? 2.983 -10.942 -10.999 1.00 93.56 107 PRO A O 1
ATOM 870 N N . TYR A 1 108 ? 3.944 -9.310 -12.195 1.00 94.06 108 TYR A N 1
ATOM 871 C CA . TYR A 1 108 ? 3.844 -8.318 -11.125 1.00 94.06 108 TYR A CA 1
ATOM 872 C C . TYR A 1 108 ? 2.394 -7.932 -10.834 1.00 94.06 108 TYR A C 1
ATOM 874 O O . TYR A 1 108 ? 2.034 -7.717 -9.678 1.00 94.06 108 TYR A O 1
ATOM 882 N N . TRP A 1 109 ? 1.535 -7.893 -11.854 1.00 93.44 109 TRP A N 1
ATOM 883 C CA . TRP A 1 109 ? 0.108 -7.639 -11.661 1.00 93.44 109 TRP A CA 1
ATOM 884 C C . TRP A 1 109 ? -0.605 -8.803 -10.972 1.00 93.44 109 TRP A C 1
ATOM 886 O O . TRP A 1 109 ? -1.497 -8.569 -10.162 1.00 93.44 109 TRP A O 1
ATOM 896 N N . VAL A 1 110 ? -0.172 -10.044 -11.205 1.00 94.81 110 VAL A N 1
ATOM 897 C CA . VAL A 1 110 ? -0.664 -11.199 -10.436 1.00 94.81 110 VAL A CA 1
ATOM 898 C C . VAL A 1 110 ? -0.268 -11.069 -8.962 1.00 94.81 110 VAL A C 1
ATOM 900 O O . VAL A 1 110 ? -1.116 -11.222 -8.081 1.00 94.81 110 VAL A O 1
ATOM 903 N N . ALA A 1 111 ? 0.989 -10.706 -8.681 1.00 93.81 111 ALA A N 1
ATOM 904 C CA . ALA A 1 111 ? 1.450 -10.450 -7.315 1.00 93.81 111 ALA A CA 1
ATOM 905 C C . ALA A 1 111 ? 0.681 -9.294 -6.648 1.00 93.81 111 ALA A C 1
ATOM 907 O O . ALA A 1 111 ? 0.294 -9.393 -5.480 1.00 93.81 111 ALA A O 1
ATOM 908 N N . ARG A 1 112 ? 0.381 -8.230 -7.404 1.00 93.81 112 ARG A N 1
ATOM 909 C CA . ARG A 1 112 ? -0.481 -7.125 -6.962 1.00 93.81 112 ARG A CA 1
ATOM 910 C C . ARG A 1 112 ? -1.871 -7.628 -6.572 1.00 93.81 112 ARG A C 1
ATOM 912 O O . ARG A 1 112 ? -2.349 -7.294 -5.490 1.00 93.81 112 ARG A O 1
ATOM 919 N N . SER A 1 113 ? -2.521 -8.423 -7.422 1.00 94.12 113 SER A N 1
ATOM 920 C CA . SER A 1 113 ? -3.850 -8.978 -7.138 1.00 94.12 113 SER A CA 1
ATOM 921 C C . SER A 1 113 ? -3.849 -9.855 -5.889 1.00 94.12 113 SER A C 1
ATOM 923 O O . SER A 1 113 ? -4.773 -9.760 -5.084 1.00 94.12 113 SER A O 1
ATOM 925 N N . PHE A 1 114 ? -2.793 -10.642 -5.677 1.00 95.56 114 PHE A N 1
ATOM 926 C CA . PHE A 1 114 ? -2.633 -11.445 -4.466 1.00 95.56 114 PHE A CA 1
ATOM 927 C C . PHE A 1 114 ? -2.501 -10.578 -3.203 1.00 95.56 114 PHE A C 1
ATOM 929 O O . PHE A 1 114 ? -3.227 -10.787 -2.230 1.00 95.56 114 PHE A O 1
ATOM 936 N N . GLY A 1 115 ? -1.646 -9.550 -3.232 1.00 93.69 115 GLY A N 1
ATOM 937 C CA . GLY A 1 115 ? -1.527 -8.595 -2.126 1.00 93.69 115 GLY A CA 1
ATOM 938 C C . GLY A 1 115 ? -2.844 -7.862 -1.840 1.00 93.69 115 GLY A C 1
ATOM 939 O O . GLY A 1 115 ? -3.231 -7.700 -0.685 1.00 93.69 115 GLY A O 1
ATOM 940 N N . GLY A 1 116 ? -3.577 -7.487 -2.892 1.00 92.88 116 GLY A N 1
ATOM 941 C CA . GLY A 1 116 ? -4.888 -6.845 -2.778 1.00 92.88 116 GLY A CA 1
ATOM 942 C C . GLY A 1 116 ? -5.944 -7.767 -2.168 1.00 92.88 116 GLY A C 1
ATOM 943 O O . GLY A 1 116 ? -6.698 -7.337 -1.298 1.00 92.88 116 GLY A O 1
ATOM 944 N N . AL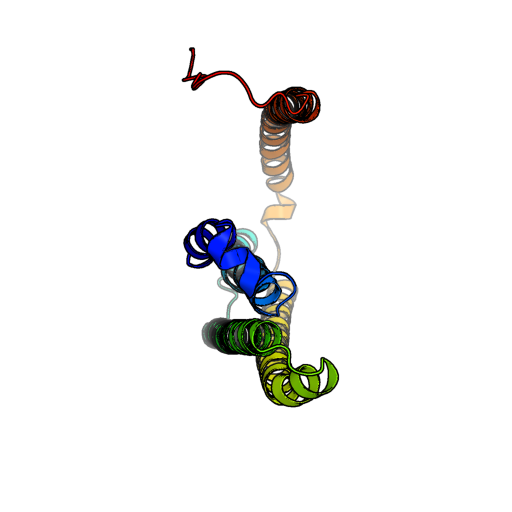A A 1 117 ? -5.957 -9.043 -2.558 1.00 95.19 117 ALA A N 1
ATOM 945 C CA . ALA A 1 117 ? -6.853 -10.041 -1.983 1.00 95.19 117 ALA A CA 1
ATOM 946 C C . ALA A 1 117 ? -6.609 -10.222 -0.477 1.00 95.19 117 ALA A C 1
ATOM 948 O O . ALA A 1 117 ? -7.567 -10.235 0.291 1.00 95.19 117 ALA A O 1
ATOM 949 N N . LEU A 1 118 ? -5.346 -10.271 -0.034 1.00 94.38 118 LEU A N 1
ATOM 950 C CA . LEU A 1 118 ? -5.008 -10.341 1.394 1.00 94.38 118 LEU A CA 1
ATOM 951 C C . LEU A 1 118 ? -5.515 -9.124 2.176 1.00 94.38 118 LEU A C 1
ATOM 953 O O . LEU A 1 118 ? -6.072 -9.286 3.261 1.00 94.38 118 LEU A O 1
ATOM 957 N N . VAL A 1 119 ? -5.377 -7.919 1.612 1.00 94.00 119 VAL A N 1
ATOM 958 C CA . VAL A 1 119 ? -5.923 -6.699 2.228 1.00 94.00 119 VAL A CA 1
ATOM 959 C C . VAL A 1 119 ? -7.445 -6.778 2.324 1.00 94.00 119 VAL A C 1
ATOM 961 O O . VAL A 1 119 ? -7.992 -6.482 3.382 1.00 94.00 119 VAL A O 1
ATOM 964 N N . ILE A 1 120 ? -8.133 -7.212 1.263 1.00 94.38 120 ILE A N 1
ATOM 965 C CA . ILE A 1 120 ? -9.597 -7.363 1.266 1.00 94.38 120 ILE A CA 1
ATOM 966 C C . ILE A 1 120 ? -10.034 -8.367 2.338 1.00 94.38 120 ILE A C 1
ATOM 968 O O . ILE A 1 120 ? -10.939 -8.064 3.112 1.00 94.38 120 ILE A O 1
ATOM 972 N N . ILE A 1 121 ? -9.368 -9.520 2.438 1.00 94.88 121 ILE A N 1
ATOM 973 C CA . ILE A 1 121 ? -9.648 -10.521 3.478 1.00 94.88 121 ILE A CA 1
ATOM 974 C C . ILE A 1 121 ? -9.445 -9.909 4.870 1.00 94.88 121 ILE A C 1
ATOM 976 O O . ILE A 1 121 ? -10.302 -10.070 5.736 1.00 94.88 121 ILE A O 1
ATOM 980 N N . GLY A 1 122 ? -8.368 -9.142 5.072 1.00 92.62 122 GLY A N 1
ATOM 981 C CA . GLY A 1 122 ? -8.151 -8.384 6.304 1.00 92.62 122 GLY A CA 1
ATOM 982 C C . GLY A 1 122 ? -9.328 -7.457 6.626 1.00 92.62 122 GLY A C 1
ATOM 983 O O . GLY A 1 122 ? -9.858 -7.498 7.737 1.00 92.62 122 GLY A O 1
ATOM 984 N N . GLN A 1 123 ? -9.802 -6.675 5.654 1.00 92.00 123 GLN A N 1
ATOM 985 C CA . GLN A 1 123 ? -10.940 -5.772 5.862 1.00 92.00 123 GLN A CA 1
ATOM 986 C C . GLN A 1 123 ? -12.249 -6.514 6.159 1.00 92.00 123 GLN A C 1
ATOM 988 O O . GLN A 1 123 ? -13.046 -6.037 6.963 1.00 92.00 123 GLN A O 1
ATOM 993 N N . VAL A 1 124 ? -12.465 -7.700 5.586 1.00 93.00 124 VAL A N 1
ATOM 994 C CA . VAL A 1 124 ? -13.621 -8.544 5.931 1.00 93.00 124 VAL A CA 1
ATOM 995 C C . VAL A 1 124 ? -13.549 -8.999 7.392 1.00 93.00 124 VAL A C 1
ATOM 997 O O . VAL A 1 124 ? -14.553 -8.920 8.100 1.00 93.00 124 VAL A O 1
ATOM 1000 N N . VAL A 1 125 ? -12.367 -9.402 7.876 1.00 90.50 125 VAL A N 1
ATOM 1001 C CA . VAL A 1 125 ? -12.158 -9.750 9.296 1.00 90.50 125 VAL A CA 1
ATOM 1002 C C . VAL A 1 125 ? -12.432 -8.546 10.201 1.00 90.50 125 VAL A C 1
ATOM 1004 O O . VAL A 1 125 ? -13.085 -8.696 11.232 1.00 90.50 125 VAL A O 1
ATOM 1007 N N . PHE A 1 126 ? -11.998 -7.349 9.799 1.00 89.06 126 PHE A N 1
ATOM 1008 C CA . PHE A 1 126 ? -12.274 -6.115 10.536 1.00 89.06 126 PHE A CA 1
ATOM 1009 C C . PHE A 1 126 ? -13.772 -5.806 10.620 1.00 89.06 126 PHE A C 1
ATOM 1011 O O . PHE A 1 126 ? -14.286 -5.529 11.701 1.00 89.06 126 PHE A O 1
ATOM 1018 N N . VAL A 1 127 ? -14.497 -5.892 9.502 1.00 88.56 127 VAL A N 1
ATOM 1019 C CA . VAL A 1 127 ? -15.951 -5.666 9.485 1.00 88.56 127 VAL A CA 1
ATOM 1020 C C . VAL A 1 127 ? -16.673 -6.694 10.353 1.00 88.56 127 VAL A C 1
ATOM 1022 O O . VAL A 1 127 ? -17.582 -6.330 11.095 1.00 88.56 127 VAL A O 1
ATOM 1025 N N . TYR A 1 128 ? -16.254 -7.957 10.313 1.00 88.00 128 TYR A N 1
ATOM 1026 C CA . TYR A 1 128 ? -16.826 -9.006 11.152 1.00 88.00 128 TYR A CA 1
ATOM 1027 C C . TYR A 1 128 ? -16.636 -8.727 12.651 1.00 88.00 128 TYR A C 1
ATOM 1029 O O . TYR A 1 128 ? -17.591 -8.819 13.424 1.00 88.00 128 TYR A O 1
ATOM 1037 N N . ASP A 1 129 ? -15.434 -8.317 13.053 1.00 86.19 129 ASP A N 1
ATOM 1038 C CA . ASP A 1 129 ? -15.122 -7.931 14.432 1.00 86.19 129 ASP A CA 1
ATOM 1039 C C . ASP A 1 129 ? -15.936 -6.697 14.880 1.00 86.19 129 ASP A C 1
ATOM 1041 O O . ASP A 1 129 ? -16.528 -6.681 15.964 1.00 86.19 129 ASP A O 1
ATOM 1045 N N . LEU A 1 130 ? -16.096 -5.703 13.997 1.00 82.31 130 LEU A N 1
ATOM 1046 C CA . LEU A 1 130 ? -16.978 -4.558 14.235 1.00 82.31 130 LEU A CA 1
ATOM 1047 C C . LEU A 1 130 ? -18.453 -4.950 14.369 1.00 82.31 130 LEU A C 1
ATOM 1049 O O . LEU A 1 130 ? -19.146 -4.406 15.227 1.00 82.31 130 LEU A O 1
ATOM 1053 N N . MET A 1 131 ? -18.951 -5.870 13.541 1.00 81.44 131 MET A N 1
ATOM 1054 C CA . MET A 1 131 ? -20.342 -6.329 13.594 1.00 81.44 131 MET A CA 1
ATOM 1055 C C . MET A 1 131 ? -20.639 -7.067 14.898 1.00 81.44 131 MET A C 1
ATOM 1057 O O . MET A 1 131 ? -21.663 -6.795 15.528 1.00 81.44 131 MET A O 1
ATOM 1061 N N . GLN A 1 132 ? -19.740 -7.953 15.339 1.00 76.94 132 GLN A N 1
ATOM 1062 C CA . GLN A 1 132 ? -19.874 -8.603 16.645 1.00 76.94 132 GLN A CA 1
ATOM 1063 C C . GLN A 1 132 ? -19.917 -7.574 17.775 1.00 76.94 132 GLN A C 1
ATOM 1065 O O . GLN A 1 132 ? -20.763 -7.664 18.667 1.00 76.94 132 GLN A O 1
ATOM 1070 N N . ASN A 1 133 ? -19.046 -6.565 17.705 1.00 76.00 133 ASN A N 1
ATOM 1071 C CA . ASN A 1 133 ? -19.014 -5.488 18.682 1.00 76.00 133 ASN A CA 1
ATOM 1072 C C . ASN A 1 133 ? -20.320 -4.676 18.680 1.00 76.00 133 ASN A C 1
ATOM 1074 O O . ASN A 1 133 ? -20.908 -4.456 19.738 1.00 76.00 133 ASN A O 1
ATOM 1078 N N . ALA A 1 134 ? -20.827 -4.309 17.502 1.00 74.69 134 ALA A N 1
ATOM 1079 C CA . ALA A 1 134 ? -22.067 -3.554 17.358 1.00 74.69 134 ALA A CA 1
ATOM 1080 C C . ALA A 1 134 ? -23.274 -4.303 17.946 1.00 74.69 134 ALA A C 1
ATOM 1082 O O . ALA A 1 134 ? -24.011 -3.724 18.744 1.00 74.69 134 ALA A O 1
ATOM 1083 N N . ILE A 1 135 ? -23.436 -5.591 17.621 1.00 72.44 135 ILE A N 1
ATOM 1084 C CA . ILE A 1 135 ? -24.534 -6.434 18.129 1.00 72.44 135 ILE A CA 1
ATOM 1085 C C . ILE A 1 135 ? -24.445 -6.600 19.655 1.00 72.44 135 ILE A C 1
ATOM 1087 O O . ILE A 1 135 ? -25.464 -6.593 20.343 1.00 72.44 135 ILE A O 1
ATOM 1091 N N . ALA A 1 136 ? -23.233 -6.716 20.201 1.00 67.25 136 ALA A N 1
ATOM 1092 C CA . ALA A 1 136 ? -23.010 -6.875 21.637 1.00 67.25 136 ALA A CA 1
ATOM 1093 C C . ALA A 1 136 ? -23.080 -5.556 22.438 1.00 67.25 136 ALA A C 1
ATOM 1095 O O . ALA A 1 136 ? -23.070 -5.585 23.677 1.00 67.25 136 ALA A O 1
ATOM 1096 N N . SER A 1 137 ? -23.113 -4.401 21.763 1.00 62.91 137 SER A N 1
ATOM 1097 C CA . SER A 1 137 ? -23.054 -3.084 22.400 1.00 62.91 137 SER A CA 1
ATOM 1098 C C . SER A 1 137 ? -24.437 -2.559 22.816 1.00 62.91 137 SER A C 1
ATOM 1100 O O . SER A 1 137 ? -25.363 -2.473 22.017 1.00 62.91 137 SER A O 1
ATOM 1102 N N . GLN A 1 138 ? -24.575 -2.135 24.077 1.00 61.44 138 GLN A N 1
ATOM 1103 C CA . GLN A 1 138 ? -25.655 -1.240 24.509 1.00 61.44 138 GLN A CA 1
ATOM 1104 C C . GLN A 1 138 ? -25.060 0.156 24.668 1.00 61.44 138 GLN A C 1
ATOM 1106 O O . GLN A 1 138 ? -24.509 0.441 25.720 1.00 61.44 138 GLN A O 1
ATOM 1111 N N . LEU A 1 139 ? -25.111 0.999 23.632 1.00 59.47 139 LEU A N 1
ATOM 1112 C CA . LEU A 1 139 ? -24.447 2.314 23.597 1.00 59.47 139 LEU A CA 1
ATOM 1113 C C . LEU A 1 139 ? -25.034 3.293 24.641 1.00 59.47 139 LEU A C 1
ATOM 1115 O O . LEU A 1 139 ? -26.062 3.924 24.372 1.00 59.47 139 LEU A O 1
ATOM 1119 N N . PRO A 1 140 ? -24.395 3.509 25.809 1.00 57.28 140 PRO A N 1
ATOM 1120 C CA . PRO A 1 140 ? -24.916 4.413 26.835 1.00 57.28 140 PRO A CA 1
ATOM 1121 C C . PRO A 1 140 ? -24.590 5.875 26.487 1.00 57.28 140 PRO A C 1
ATOM 1123 O O . PRO A 1 140 ? -25.318 6.789 26.861 1.00 57.28 140 PRO A O 1
ATOM 1126 N N . TYR A 1 141 ? -23.516 6.097 25.715 1.00 57.50 141 TYR A N 1
ATOM 1127 C CA . TYR A 1 141 ? -23.007 7.412 25.320 1.00 57.50 141 TYR A CA 1
ATOM 1128 C C . TYR A 1 141 ? -23.978 8.201 24.423 1.00 57.50 141 TYR A C 1
ATOM 1130 O O . TYR A 1 141 ? -24.075 9.424 24.539 1.00 57.50 141 TYR A O 1
ATOM 1138 N N . LEU A 1 142 ? -24.744 7.511 23.568 1.00 58.25 142 LEU A N 1
ATOM 1139 C CA . LEU A 1 142 ? -25.772 8.135 22.725 1.00 58.25 142 LEU A CA 1
ATOM 1140 C C . LEU A 1 142 ? -27.017 8.548 23.524 1.00 58.25 142 LEU A C 1
ATOM 1142 O O . LEU A 1 142 ? -27.682 9.508 23.151 1.00 58.25 142 LEU A O 1
ATOM 1146 N N . LYS A 1 143 ? -27.306 7.886 24.653 1.00 58.72 143 LYS A N 1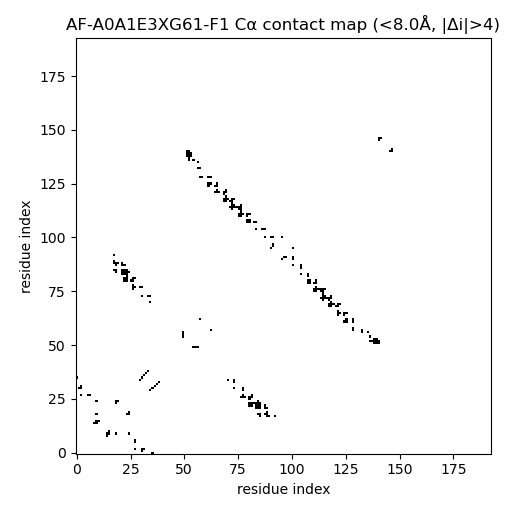
ATOM 1147 C CA . LYS A 1 143 ? -28.466 8.212 25.499 1.00 58.72 143 LYS A CA 1
ATOM 1148 C C . LYS A 1 143 ? -28.289 9.499 26.320 1.00 58.72 143 LYS A C 1
ATOM 1150 O O . LYS A 1 143 ? -29.281 10.069 26.750 1.00 58.72 143 LYS A O 1
ATOM 1155 N N . GLY A 1 144 ? -27.055 9.969 26.539 1.00 62.78 144 GLY A N 1
ATOM 1156 C CA . GLY A 1 144 ? -26.749 11.112 27.419 1.00 62.78 144 GLY A CA 1
ATOM 1157 C C . GLY A 1 144 ? -26.469 12.457 26.729 1.00 62.78 144 GLY A C 1
ATOM 1158 O O . GLY A 1 144 ? -25.901 13.349 27.365 1.00 62.78 144 GLY A O 1
ATOM 1159 N N . GLY A 1 145 ? -26.753 12.606 25.428 1.00 66.94 145 GLY A N 1
ATOM 1160 C CA . GLY A 1 145 ? -26.475 13.848 24.678 1.00 66.94 145 GLY A CA 1
ATOM 1161 C C . GLY A 1 145 ? -24.981 14.212 24.564 1.00 66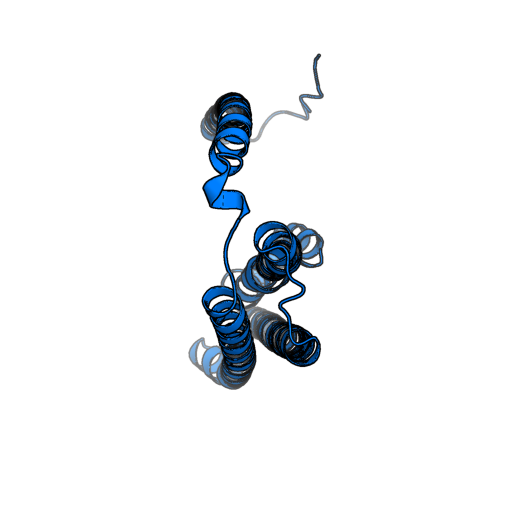.94 145 GLY A C 1
ATOM 1162 O O . GLY A 1 145 ? -24.621 15.334 24.210 1.00 66.94 145 GLY A O 1
ATOM 1163 N N . GLY A 1 146 ? -24.067 13.284 24.882 1.00 69.50 146 GLY A N 1
ATOM 1164 C CA . GLY A 1 146 ? -22.616 13.503 24.782 1.00 69.50 146 GLY A CA 1
ATOM 1165 C C . GLY A 1 146 ? -22.147 13.731 23.342 1.00 69.50 146 GLY A C 1
ATOM 1166 O O . GLY A 1 146 ? -21.275 14.565 23.099 1.00 69.50 146 GLY A O 1
ATOM 1167 N N . PHE A 1 147 ? -22.792 13.052 22.391 1.00 67.81 147 PHE A N 1
ATOM 1168 C CA . PHE A 1 147 ? -22.530 13.190 20.960 1.00 67.81 147 PHE A CA 1
ATOM 1169 C C . PHE A 1 147 ? -22.835 14.603 20.433 1.00 67.81 147 PHE A C 1
ATOM 1171 O O . PHE A 1 147 ? -22.034 15.148 19.679 1.00 67.81 147 PHE A O 1
ATOM 1178 N N . GLU A 1 148 ? -23.916 15.247 20.890 1.00 70.50 148 GLU A N 1
ATOM 1179 C CA . GLU A 1 148 ? -24.241 16.634 20.513 1.00 70.50 148 GLU A CA 1
ATOM 1180 C C . GLU A 1 148 ? -23.191 17.629 21.014 1.00 70.50 148 GLU A C 1
ATOM 1182 O O . GLU A 1 148 ? -22.731 18.482 20.255 1.00 70.50 148 GLU A O 1
ATOM 1187 N N . ARG A 1 149 ? -22.737 17.492 22.268 1.00 72.12 149 ARG A N 1
ATOM 1188 C CA . ARG A 1 149 ? -21.649 18.330 22.809 1.00 72.12 149 ARG A CA 1
ATOM 1189 C C . ARG A 1 149 ? -20.347 18.162 22.026 1.00 72.12 149 ARG A C 1
ATOM 1191 O O . ARG A 1 149 ? -19.637 19.140 21.799 1.00 72.12 149 ARG A O 1
ATOM 1198 N N . TRP A 1 150 ? -20.037 16.940 21.596 1.00 68.69 150 TRP A N 1
ATOM 1199 C CA . TRP A 1 150 ? -18.881 16.668 20.745 1.00 68.69 150 TRP A CA 1
ATOM 1200 C C . TRP A 1 150 ? -19.048 17.292 19.350 1.00 68.69 150 TRP A C 1
ATOM 1202 O O . TRP A 1 150 ? -18.152 18.006 18.902 1.00 68.69 150 TRP A O 1
ATOM 1212 N N . LEU A 1 151 ? -20.206 17.123 18.702 1.00 71.00 151 LEU A N 1
ATOM 1213 C CA . LEU A 1 151 ? -20.511 17.723 17.396 1.00 71.00 151 LEU A CA 1
ATOM 1214 C C . LEU A 1 151 ? -20.407 19.251 17.412 1.00 71.00 151 LEU A C 1
ATOM 1216 O O . LEU A 1 151 ? -19.843 19.839 16.489 1.00 71.00 151 LEU A O 1
ATOM 1220 N N . LEU A 1 152 ? -20.899 19.899 18.470 1.00 76.56 152 LEU A N 1
ATOM 1221 C CA . LEU A 1 152 ? -20.792 21.351 18.634 1.00 76.56 152 LEU A CA 1
ATOM 1222 C C . LEU A 1 152 ? -19.330 21.807 18.712 1.00 76.56 152 LEU A C 1
ATOM 1224 O O . LEU A 1 152 ? -18.961 22.788 18.068 1.00 76.56 152 LEU A O 1
ATOM 1228 N N . LYS A 1 153 ? -18.476 21.050 19.410 1.00 77.88 153 LYS A N 1
ATOM 1229 C CA . LYS A 1 153 ? -17.034 21.321 19.465 1.00 77.88 153 LYS A CA 1
ATOM 1230 C C . LYS A 1 153 ? -16.371 21.186 18.086 1.00 77.88 153 LYS A C 1
ATOM 1232 O O . LYS A 1 153 ? -15.502 21.985 17.740 1.00 77.88 153 LYS A O 1
ATOM 1237 N N . TRP A 1 154 ? -16.801 20.216 17.278 1.00 66.06 154 TRP A N 1
ATOM 1238 C CA . TRP A 1 154 ? -16.309 20.036 15.907 1.00 66.06 154 TRP A CA 1
ATOM 1239 C C . TRP A 1 154 ? -16.816 21.095 14.932 1.00 66.06 154 TRP A C 1
ATOM 1241 O O . TRP A 1 154 ? -16.052 21.529 14.073 1.00 66.06 154 TRP A O 1
ATOM 1251 N N . ARG A 1 155 ? -18.055 21.576 15.081 1.00 74.94 155 ARG A N 1
ATOM 1252 C CA . ARG A 1 155 ? -18.589 22.700 14.295 1.00 74.94 155 ARG A CA 1
ATOM 1253 C C . ARG A 1 155 ? -17.681 23.924 14.396 1.00 74.94 155 ARG A C 1
ATOM 1255 O O . ARG A 1 155 ? -17.393 24.563 13.385 1.00 74.94 155 ARG A O 1
ATOM 1262 N N . ASP A 1 156 ? -17.237 24.247 15.605 1.00 73.00 156 ASP A N 1
ATOM 1263 C CA . ASP A 1 156 ? -16.418 25.435 15.847 1.00 73.00 156 ASP A CA 1
ATOM 1264 C C . ASP A 1 156 ? -14.988 25.252 15.292 1.00 73.00 156 ASP A C 1
ATOM 1266 O O . ASP A 1 156 ? -14.424 26.172 14.697 1.00 73.00 156 ASP A O 1
ATOM 1270 N N . LEU A 1 157 ? -14.457 24.025 15.343 1.00 70.12 157 LEU A N 1
ATOM 1271 C CA . LEU A 1 157 ? -13.215 23.617 14.670 1.00 70.12 157 LEU A CA 1
ATOM 1272 C C . LEU A 1 157 ? -13.301 23.715 13.135 1.00 70.12 157 LEU A C 1
ATOM 1274 O O . LEU A 1 157 ? -12.398 24.253 12.494 1.00 70.12 157 LEU A O 1
ATOM 1278 N N . ILE A 1 158 ? -14.400 23.256 12.531 1.00 65.69 158 ILE A N 1
ATOM 1279 C CA . ILE A 1 158 ? -14.620 23.311 11.074 1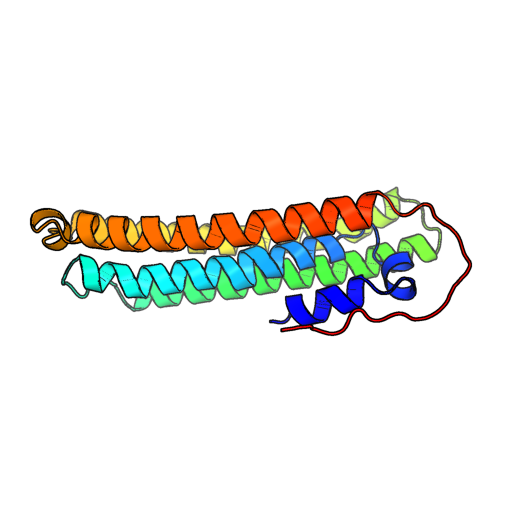.00 65.69 158 ILE A CA 1
ATOM 1280 C C . ILE A 1 158 ? -14.714 24.764 10.587 1.00 65.69 158 ILE A C 1
ATOM 1282 O O . ILE A 1 158 ? -14.179 25.101 9.529 1.00 65.69 158 ILE A O 1
ATOM 1286 N N . LYS A 1 159 ? -15.338 25.653 11.370 1.00 68.19 159 LYS A N 1
ATOM 1287 C CA . LYS A 1 159 ? -15.381 27.093 11.064 1.00 68.19 159 LYS A CA 1
ATOM 1288 C C . LYS A 1 159 ? -13.987 27.727 11.065 1.00 68.19 159 LYS A C 1
ATOM 1290 O O . LYS A 1 159 ? -13.699 28.547 10.197 1.00 68.19 159 LYS A O 1
ATOM 1295 N N . SER A 1 160 ? -13.111 27.314 11.984 1.00 66.56 160 SER A N 1
ATOM 1296 C CA . SER A 1 160 ? -11.706 27.741 11.997 1.00 66.56 160 SER A CA 1
ATOM 1297 C C . SER A 1 160 ? -10.956 27.272 10.741 1.00 66.56 160 SER A C 1
ATOM 1299 O O . SER A 1 160 ? -10.235 28.054 10.120 1.00 66.56 160 SER A O 1
ATOM 1301 N N . PHE A 1 161 ? -11.211 26.040 10.286 1.00 56.53 161 PHE A N 1
ATOM 1302 C CA . PHE A 1 161 ? -10.608 25.488 9.068 1.00 56.53 161 PHE A CA 1
ATOM 1303 C C . PHE A 1 161 ? -11.048 26.222 7.789 1.00 56.53 161 PHE A C 1
ATOM 1305 O O . PHE A 1 161 ? -10.236 26.483 6.902 1.00 56.53 161 PHE A O 1
ATOM 1312 N N . HIS A 1 162 ? -12.316 26.637 7.719 1.00 59.50 162 HIS A N 1
ATOM 1313 C CA . HIS A 1 162 ? -12.857 27.401 6.589 1.00 59.50 162 HIS A CA 1
ATOM 1314 C C . HIS A 1 162 ? -12.134 28.746 6.375 1.00 59.50 162 HIS A C 1
ATOM 1316 O O . HIS A 1 162 ? -11.975 29.194 5.237 1.00 59.50 162 HIS A O 1
ATOM 1322 N N . SER A 1 163 ? -11.647 29.366 7.456 1.00 59.94 163 SER A N 1
ATOM 1323 C CA . SER A 1 163 ? -10.808 30.570 7.392 1.00 59.94 163 SER A CA 1
ATOM 1324 C C . SER A 1 163 ? -9.448 30.284 6.731 1.00 59.94 163 SER A C 1
ATOM 1326 O O . SER A 1 163 ? -8.995 31.045 5.877 1.00 59.94 163 SER A O 1
ATOM 1328 N N . GLY A 1 164 ? -8.839 29.129 7.030 1.00 59.84 164 GLY A N 1
ATOM 1329 C CA . GLY A 1 164 ? -7.587 28.677 6.409 1.00 59.84 164 GLY A CA 1
ATOM 1330 C C . GLY A 1 164 ? -7.723 28.300 4.927 1.00 59.84 164 GLY A C 1
ATOM 1331 O O . GLY A 1 164 ? -6.823 28.573 4.135 1.00 59.84 164 GLY A O 1
ATOM 1332 N N . CYS A 1 165 ? -8.863 27.747 4.500 1.00 55.78 165 CYS A N 1
ATOM 1333 C CA . CYS A 1 165 ? -9.101 27.434 3.084 1.00 55.78 165 CYS A CA 1
ATOM 1334 C C . CYS A 1 165 ? -9.152 28.681 2.185 1.00 55.78 165 CYS A C 1
ATOM 1336 O O . CYS A 1 165 ? -8.698 28.619 1.042 1.00 55.78 165 CYS A O 1
ATOM 1338 N N . ARG A 1 166 ? -9.634 29.829 2.690 1.00 58.06 166 ARG A N 1
ATOM 1339 C CA . ARG A 1 166 ? -9.572 31.105 1.947 1.00 58.06 166 ARG A CA 1
ATOM 1340 C C . ARG A 1 166 ? -8.134 31.543 1.667 1.00 58.06 166 ARG A C 1
ATOM 1342 O O . ARG A 1 166 ? -7.871 32.092 0.602 1.00 58.06 166 ARG A O 1
ATOM 1349 N N . PHE A 1 167 ? -7.209 31.257 2.579 1.00 54.88 167 PHE A N 1
ATOM 1350 C CA . PHE A 1 167 ? -5.787 31.537 2.391 1.00 54.88 167 PHE A CA 1
ATOM 1351 C C . PHE A 1 167 ? -5.166 30.649 1.300 1.00 54.88 167 PHE A C 1
ATOM 1353 O O . PHE A 1 167 ? -4.446 31.140 0.438 1.00 54.88 167 PHE A O 1
ATOM 1360 N N . VAL A 1 168 ? -5.517 29.359 1.261 1.00 60.31 168 VAL A N 1
ATOM 1361 C CA . VAL A 1 168 ? -5.049 28.435 0.210 1.00 60.31 168 VAL A CA 1
ATOM 1362 C C . VAL A 1 168 ? -5.597 28.821 -1.168 1.00 60.31 168 VAL A C 1
ATOM 1364 O O . VAL A 1 168 ? -4.847 28.826 -2.140 1.00 60.31 168 VAL A O 1
ATOM 1367 N N . LEU A 1 169 ? -6.875 29.201 -1.258 1.00 59.34 169 LEU A N 1
ATOM 1368 C CA . LEU A 1 169 ? -7.478 29.707 -2.498 1.00 59.34 169 LEU A CA 1
ATOM 1369 C C . LEU A 1 169 ? -6.783 30.980 -2.999 1.00 59.34 169 LEU A C 1
ATOM 1371 O O . LEU A 1 169 ? -6.559 31.114 -4.199 1.00 59.34 169 LEU A O 1
ATOM 1375 N N . LEU A 1 170 ? -6.376 31.871 -2.090 1.00 59.50 170 LEU A N 1
ATOM 1376 C CA . LEU A 1 170 ? -5.572 33.045 -2.428 1.00 59.50 170 LEU A CA 1
ATOM 1377 C C . LEU A 1 170 ? -4.184 32.644 -2.955 1.00 59.50 170 LEU A C 1
ATOM 1379 O O . LEU A 1 170 ? -3.739 33.181 -3.964 1.00 59.50 170 LEU A O 1
ATOM 1383 N N . CYS A 1 171 ? -3.520 31.659 -2.344 1.00 56.41 171 CYS A N 1
ATOM 1384 C CA . CYS A 1 171 ? -2.245 31.137 -2.845 1.00 56.41 171 CYS A CA 1
ATOM 1385 C C . CYS A 1 171 ? -2.375 30.467 -4.221 1.00 56.41 171 CYS A C 1
ATOM 1387 O O . CYS A 1 171 ? -1.480 30.626 -5.048 1.00 56.41 171 CYS A O 1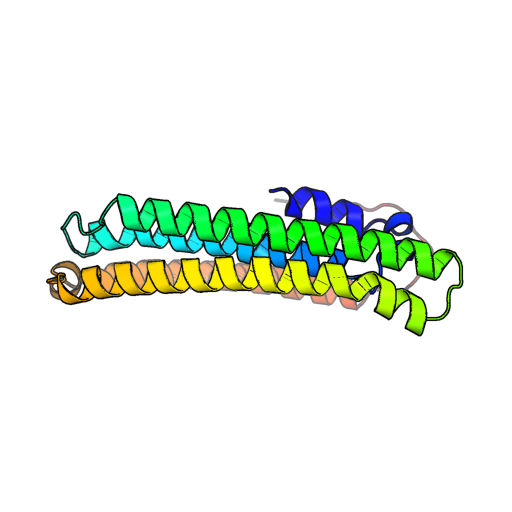
ATOM 1389 N N . ILE A 1 172 ? -3.465 29.743 -4.493 1.00 60.41 172 ILE A N 1
ATOM 1390 C CA . ILE A 1 172 ? -3.729 29.135 -5.808 1.00 60.41 172 ILE A CA 1
ATOM 1391 C C . ILE A 1 172 ? -4.011 30.220 -6.850 1.00 60.41 172 ILE A C 1
ATOM 1393 O O . ILE A 1 172 ? -3.468 30.152 -7.947 1.00 60.41 172 ILE A O 1
ATOM 1397 N N . TYR A 1 173 ? -4.790 31.246 -6.503 1.00 64.19 173 TYR A N 1
ATOM 1398 C CA . TYR A 1 173 ? -5.046 32.390 -7.380 1.00 64.19 173 TYR A CA 1
ATOM 1399 C C . TYR A 1 173 ? -3.753 33.151 -7.715 1.00 64.19 173 TYR A C 1
ATOM 1401 O O . TYR A 1 173 ? -3.510 33.483 -8.870 1.00 64.19 173 TYR A O 1
ATOM 1409 N N . ILE A 1 174 ? -2.876 33.351 -6.725 1.00 63.19 174 ILE A N 1
ATOM 1410 C CA . ILE A 1 174 ? -1.564 33.982 -6.924 1.00 63.19 174 ILE A CA 1
ATOM 1411 C C . ILE A 1 174 ? -0.643 33.098 -7.779 1.00 63.19 174 ILE A C 1
ATOM 1413 O O . ILE A 1 174 ? 0.031 33.621 -8.657 1.00 63.19 174 ILE A O 1
ATOM 1417 N N . ASN A 1 175 ? -0.609 31.776 -7.569 1.00 56.66 175 ASN A N 1
ATOM 1418 C CA . ASN A 1 175 ? 0.237 30.868 -8.360 1.00 56.66 175 ASN A CA 1
ATOM 1419 C C . ASN A 1 175 ? -0.298 30.624 -9.785 1.00 56.66 175 ASN A C 1
ATOM 1421 O O . ASN A 1 175 ? 0.493 30.428 -10.700 1.00 56.66 175 ASN A O 1
ATOM 1425 N N . GLY A 1 176 ? -1.618 30.658 -9.988 1.00 50.50 176 GLY A N 1
ATOM 1426 C CA . GLY A 1 176 ? -2.265 30.433 -11.286 1.00 50.50 176 GLY A CA 1
ATOM 1427 C C . GLY A 1 176 ? -2.188 31.615 -12.259 1.00 50.50 176 GLY A C 1
ATOM 1428 O O . GLY A 1 176 ? -2.476 31.438 -13.437 1.00 50.50 176 GLY A O 1
ATOM 1429 N N . HIS A 1 177 ? -1.787 32.800 -11.786 1.00 51.19 177 HIS A N 1
ATOM 1430 C CA . HIS A 1 177 ? -1.685 34.026 -12.584 1.00 51.19 177 HIS A CA 1
ATOM 1431 C C . HIS A 1 177 ? -0.250 34.436 -12.952 1.00 51.19 177 HIS A C 1
ATOM 1433 O O . HIS A 1 177 ? -0.083 35.496 -13.550 1.00 51.19 177 HIS A O 1
ATOM 1439 N N . TRP A 1 178 ? 0.781 33.640 -12.640 1.00 40.06 178 TRP A N 1
ATOM 1440 C CA . TRP A 1 178 ? 2.139 33.942 -13.107 1.00 40.06 178 TRP A CA 1
ATOM 1441 C C . TRP A 1 178 ? 2.270 33.621 -14.602 1.00 40.06 178 TRP A C 1
ATOM 1443 O O . TRP A 1 178 ? 2.203 32.444 -14.971 1.00 40.06 178 TRP A O 1
ATOM 1453 N N . PRO A 1 179 ? 2.483 34.618 -15.482 1.00 39.22 179 PRO A N 1
ATOM 1454 C CA . PRO A 1 179 ? 2.987 34.329 -16.812 1.00 39.22 179 PRO A CA 1
ATOM 1455 C C . PRO A 1 179 ? 4.398 33.744 -16.660 1.00 39.22 179 PRO A C 1
ATOM 1457 O O . PRO A 1 179 ? 5.166 34.168 -15.796 1.00 39.22 179 PRO A O 1
ATOM 1460 N N . MET A 1 180 ? 4.723 32.739 -17.473 1.00 41.09 180 MET A N 1
ATOM 1461 C CA . MET A 1 180 ? 6.067 32.167 -17.594 1.00 41.09 180 MET A CA 1
ATOM 1462 C C . MET A 1 180 ? 7.042 33.221 -18.142 1.00 41.09 180 MET A C 1
ATOM 1464 O O . MET A 1 180 ? 7.385 33.194 -19.320 1.00 41.09 180 MET A O 1
ATOM 1468 N N . ASP A 1 181 ? 7.475 34.156 -17.299 1.00 33.91 181 ASP A N 1
ATOM 1469 C CA . ASP A 1 181 ? 8.568 35.075 -17.595 1.00 33.91 181 ASP A CA 1
ATOM 1470 C C . ASP A 1 181 ? 9.852 34.531 -16.954 1.00 33.91 181 ASP A C 1
ATOM 1472 O O . ASP A 1 181 ? 10.026 34.520 -15.736 1.00 33.91 181 ASP A O 1
ATOM 1476 N N . TYR A 1 182 ? 10.762 34.031 -17.794 1.00 37.69 182 TYR A N 1
ATOM 1477 C CA . TYR A 1 182 ? 12.054 33.436 -17.420 1.00 37.69 182 TYR A CA 1
ATOM 1478 C C . TYR A 1 182 ? 13.105 34.489 -17.024 1.00 37.69 182 TYR A C 1
ATOM 1480 O O . TYR A 1 182 ? 14.283 34.381 -17.369 1.00 37.69 182 TYR A O 1
ATOM 1488 N N . SER A 1 183 ? 12.712 35.527 -16.290 1.00 33.88 183 SER A N 1
ATOM 1489 C CA . SER A 1 183 ? 13.658 36.490 -15.737 1.00 33.88 183 SER A CA 1
ATOM 1490 C C . SER A 1 183 ? 13.233 36.900 -14.331 1.00 33.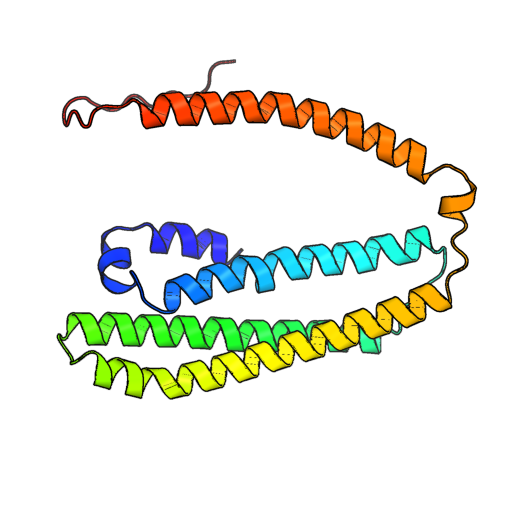88 183 SER A C 1
ATOM 1492 O O . SER A 1 183 ? 12.062 37.143 -14.078 1.00 33.88 183 SER A O 1
ATOM 1494 N N . MET A 1 184 ? 14.217 37.007 -13.435 1.00 32.97 184 MET A N 1
ATOM 1495 C CA . MET A 1 184 ? 14.133 37.501 -12.049 1.00 32.97 184 MET A CA 1
ATOM 1496 C C . MET A 1 184 ? 13.990 36.443 -10.938 1.00 32.97 184 MET A C 1
ATOM 1498 O O . MET A 1 184 ? 12.922 36.132 -10.431 1.00 32.97 184 MET A O 1
ATOM 1502 N N . GLY A 1 185 ? 15.154 35.967 -10.485 1.00 33.44 185 GLY A N 1
ATOM 1503 C CA . GLY A 1 185 ? 15.669 36.308 -9.154 1.00 33.44 185 GLY A CA 1
ATOM 1504 C C . GLY A 1 185 ? 14.782 36.040 -7.934 1.00 33.44 185 GLY A C 1
ATOM 1505 O O . GLY A 1 185 ? 13.912 36.834 -7.597 1.00 33.44 185 GLY A O 1
ATOM 1506 N N . VAL A 1 186 ? 15.142 34.978 -7.205 1.00 41.72 186 VAL A N 1
ATOM 1507 C CA . VAL A 1 186 ? 15.095 34.824 -5.737 1.00 41.72 186 VAL A CA 1
ATOM 1508 C C . VAL A 1 186 ? 14.345 35.938 -4.993 1.00 41.72 186 VAL A C 1
ATOM 1510 O O . VAL A 1 186 ? 14.942 36.934 -4.590 1.00 41.72 186 VAL A O 1
ATOM 1513 N N . LYS A 1 187 ? 13.059 35.729 -4.698 1.00 35.03 187 LYS A N 1
ATOM 1514 C CA . LYS A 1 187 ? 12.411 36.358 -3.538 1.00 35.03 187 LYS A CA 1
ATOM 1515 C C . LYS A 1 187 ? 11.570 35.328 -2.799 1.00 35.03 187 LYS A C 1
ATOM 1517 O O . LYS A 1 187 ? 10.385 35.145 -3.053 1.00 35.03 187 LYS A O 1
ATOM 1522 N N . ALA A 1 188 ? 12.230 34.653 -1.862 1.00 37.66 188 ALA A N 1
ATOM 1523 C CA . ALA A 1 188 ? 11.578 33.942 -0.778 1.00 37.66 188 ALA A CA 1
ATOM 1524 C C . ALA A 1 188 ? 10.701 34.938 -0.002 1.00 37.66 188 ALA A C 1
ATOM 1526 O O . ALA A 1 188 ? 11.215 35.834 0.667 1.00 37.66 188 ALA A O 1
ATOM 1527 N N . CYS A 1 189 ? 9.378 34.795 -0.094 1.00 34.94 189 CYS A N 1
ATOM 1528 C CA . CYS A 1 189 ? 8.460 35.482 0.807 1.00 34.94 189 CYS A CA 1
ATOM 1529 C C . CYS A 1 189 ? 8.448 34.714 2.134 1.00 34.94 189 CYS A C 1
ATOM 1531 O O . CYS A 1 189 ? 7.634 33.828 2.387 1.00 34.94 189 CYS A O 1
ATOM 1533 N N . PHE A 1 190 ? 9.470 35.011 2.930 1.00 34.69 190 PHE A N 1
ATOM 1534 C CA . PHE A 1 190 ? 9.620 34.612 4.314 1.00 34.69 190 PHE A CA 1
ATOM 1535 C C . PHE A 1 190 ? 8.577 35.359 5.157 1.00 34.69 190 PHE A C 1
ATOM 1537 O O . PHE A 1 190 ? 8.542 36.587 5.151 1.00 34.69 190 PHE A O 1
ATOM 1544 N N . TRP A 1 191 ? 7.719 34.586 5.829 1.00 38.62 191 TRP A N 1
ATOM 1545 C CA . TRP A 1 191 ? 7.024 34.878 7.089 1.00 38.62 191 TRP A CA 1
ATOM 1546 C C . TRP A 1 191 ? 6.987 36.353 7.537 1.00 38.62 191 TRP A C 1
ATOM 1548 O O . TRP A 1 191 ? 7.996 36.898 7.991 1.00 38.62 191 TRP A O 1
ATOM 1558 N N . ARG A 1 192 ? 5.796 36.966 7.560 1.00 31.58 192 ARG A N 1
ATOM 1559 C CA . ARG A 1 192 ? 5.563 38.181 8.353 1.00 31.58 192 ARG A CA 1
ATOM 1560 C C . ARG A 1 192 ? 4.350 37.999 9.264 1.00 31.58 192 ARG A C 1
ATOM 1562 O O . ARG A 1 192 ? 3.289 37.603 8.795 1.00 31.58 192 ARG A O 1
ATOM 1569 N N . ARG A 1 193 ? 4.622 38.224 10.556 1.00 36.22 193 ARG A N 1
ATOM 1570 C CA . ARG A 1 193 ? 3.688 38.374 11.681 1.00 36.22 193 ARG A CA 1
ATOM 1571 C C . ARG A 1 193 ? 2.493 39.250 11.342 1.00 36.22 193 ARG A C 1
ATOM 1573 O O . ARG A 1 193 ? 2.713 40.242 10.611 1.00 36.22 193 ARG A O 1
#

InterPro domains:
  IPR000883 Cytochrome c oxidase subunit I [PF00115] (2-117)
  IPR000883 Cytochrome c oxidase subunit I [PTHR10422] (14-146)
  IPR023616 Cytochrome c oxidase-like, subunit I domain [PS50855] (1-141)
  IPR036927 Cytochrome c oxidase-like, subunit I superfamily [G3DSA:1.20.210.10] (1-139)
  IPR036927 Cytochrome c oxidase-like, subunit I superfamily [SSF81442] (2-138)

Solvent-accessible surface area (backbone atoms only — not comparable to full-atom values): 10503 Å² total; per-residue (Å²): 107,72,46,70,57,49,50,62,56,54,68,34,68,80,49,29,75,39,38,61,96,23,43,32,57,58,17,47,55,43,43,41,46,65,60,43,52,46,51,51,53,50,52,48,46,71,61,48,50,37,68,48,37,77,45,92,63,69,62,65,67,57,58,50,49,24,50,51,32,34,50,53,11,46,51,41,28,32,51,28,23,40,53,38,5,52,53,46,19,52,42,53,74,70,67,55,59,68,72,57,52,52,61,70,39,48,65,32,53,52,43,26,51,52,11,48,49,34,29,50,52,14,51,51,51,46,52,50,52,50,49,56,32,56,75,73,44,71,58,59,47,73,76,68,56,51,57,58,59,51,51,54,56,47,54,57,51,50,56,57,48,56,60,53,51,56,53,51,52,50,52,49,56,58,63,73,65,62,74,94,63,98,71,82,77,93,75,83,86,70,87,79,135

Foldseek 3Di:
DVLVVVVVVCPDPVNVLQLPPALLVVLSVLCCVLVPVVVVVLVVCQVVLCVQLVHPQFPPVLLVLLVVLSVQLNVQLNVLSNVLSNQLSVCVVVVHDPVVSVVVSVVSVVSNVVSVVSNVVSVVSSVVSVVSSVVPGPRVCVVPCVVVVVVVVVVVVVVVVVVVVVVVVVVCVVVVPDDPDPDDDDDDPDDDD

Sequence (193 aa):
MITCFQGPFQSLFSLQKVIHFSDWVVGHAHIAFLGTFSFWMIAALYYVLPRMSNRTVYTRNLAEWHFWLTFAGTLIYTSSLTAAGLVQGYLWLAGTIFMDVVRVSKPYWVARSFGGALVIIGQVVFVYDLMQNAIASQLPYLKGGGFERWLLKWRDLIKSFHSGCRFVLLCIYINGHWPMDYSMGVKACFWRR